Protein AF-K1RXX6-F1 (afdb_monomer_lite)

Radius of gyration: 18.85 Å; chains: 1; bounding box: 49×43×52 Å

pLDDT: mean 91.36, std 10.34, range [44.78, 98.44]

Sequence (207 aa):
NSRGRKPGEYPSAGPLAHLIDIWKCGAPSIDIFAPDIYDTGYKGWVEKYKRADNPFFTPEVKCDINSGVKAYYTFGETDAISFSPFALDEANYKVKNSLRRSYKVINQLSPILLQHQGKGKNWGLLFDQKDKERIIEDGDITMTCRHFFTLPWDPRATDGSKWPEGGGLIVKLAKNEYIIAGNGIVVVFQSKTEKAQAEEKKLGEDG

Foldseek 3Di:
DPPPDDQVVDVRPACDLVCVVVCCVVCVVDQARADAAADPPLVVRQVSRLDPSHQYEHQEYAQDLCLLQSVQQNLQARVHPDRHYPPLVVDDPNSVVSNVVSVVVCVVCVVVSVVCRPVPQKHKFKDFPVRFWDWDDDPQKIKIKGFLLCQQQDVSVPVVDGDHMWIHMWGDPDVVDIDIDIGRMDIDIDGPVCVVVDDPDPDYNVD

InterPro domains:
  IPR040719 Domain of unknown function DUF5597 [PF18120] (99-197)

Secondary structure (DSSP, 8-state):
--TTPPTTSS-TTSS-TTTHHHHHHH-TT------EE-SS-HHHHHHHH-BTTB--EEEEE--STTHHHHHHHHHHHH--SEEEETTTTTS-HHHHHHHHHHHHHHHHHHHHHHHHTTTT-EEEEEE-SS--EEEEEETTEEEEEEEGGGSTT-GGGTS------EEEEEEEEETTEEEEEEESEEEEEEEHHHHHH-------TT-

Organism: NCBI:txid408170

Structure (mmCIF, N/CA/C/O backbone):
data_AF-K1RXX6-F1
#
_entry.id   AF-K1RXX6-F1
#
loop_
_atom_site.group_PDB
_atom_site.id
_atom_site.type_symbol
_atom_site.label_atom_id
_atom_site.label_alt_id
_atom_site.label_comp_id
_atom_site.label_asym_id
_atom_site.label_entity_id
_atom_site.label_seq_id
_atom_site.pdbx_PDB_ins_code
_atom_site.Cartn_x
_atom_site.Cartn_y
_atom_site.Cartn_z
_atom_site.occupancy
_atom_site.B_iso_or_equiv
_atom_site.auth_seq_id
_atom_site.auth_comp_id
_atom_site.auth_asym_id
_atom_site.auth_atom_id
_atom_site.pdbx_PDB_model_num
ATOM 1 N N . ASN A 1 1 ? 3.215 6.511 -17.314 1.00 58.38 1 ASN A N 1
ATOM 2 C CA . ASN A 1 1 ? 4.531 6.575 -17.995 1.00 58.38 1 ASN A CA 1
ATOM 3 C C . ASN A 1 1 ? 5.429 7.542 -17.259 1.00 58.38 1 ASN A C 1
ATOM 5 O O . ASN A 1 1 ? 4.911 8.404 -16.556 1.00 58.38 1 ASN A O 1
ATOM 9 N N . SER A 1 2 ? 6.747 7.375 -17.353 1.00 56.78 2 SER A N 1
ATOM 10 C CA . SER A 1 2 ? 7.685 8.203 -16.597 1.00 56.78 2 SER A CA 1
ATOM 11 C C . SER A 1 2 ? 7.680 9.646 -17.120 1.00 56.78 2 SER A C 1
ATOM 13 O O . SER A 1 2 ? 8.260 9.932 -18.161 1.00 56.78 2 SER A O 1
ATOM 15 N N . ARG A 1 3 ? 7.013 10.545 -16.386 1.00 67.12 3 ARG A N 1
ATOM 16 C CA . ARG A 1 3 ? 7.248 12.003 -16.398 1.00 67.12 3 ARG A CA 1
ATOM 17 C C . ARG A 1 3 ? 7.221 12.681 -17.783 1.00 67.12 3 ARG A C 1
ATOM 19 O O . ARG A 1 3 ? 8.081 13.498 -18.076 1.00 67.12 3 ARG A O 1
ATOM 26 N N . GLY A 1 4 ? 6.256 12.338 -18.640 1.00 72.12 4 GLY A N 1
ATOM 27 C CA . GLY A 1 4 ? 6.093 12.989 -19.953 1.00 72.12 4 GLY A CA 1
ATOM 28 C C . GLY A 1 4 ? 7.152 12.626 -21.003 1.00 72.12 4 GLY A C 1
ATOM 29 O O . GLY A 1 4 ? 7.180 13.241 -22.064 1.00 72.12 4 GLY A O 1
ATOM 30 N N . ARG A 1 5 ? 7.997 11.625 -20.729 1.00 81.69 5 ARG A N 1
ATOM 31 C CA . ARG A 1 5 ? 9.003 11.122 -21.670 1.00 81.69 5 ARG A CA 1
ATOM 32 C C . ARG A 1 5 ? 8.382 10.304 -22.803 1.00 81.69 5 ARG A C 1
ATOM 34 O O . ARG A 1 5 ? 7.421 9.556 -22.587 1.00 81.69 5 ARG A O 1
ATOM 41 N N . LYS A 1 6 ? 8.967 10.401 -23.996 1.00 85.25 6 LYS A N 1
ATOM 42 C CA . LYS A 1 6 ? 8.628 9.593 -25.174 1.00 85.25 6 LYS A CA 1
ATOM 43 C C . LYS A 1 6 ? 9.241 8.188 -25.070 1.00 85.25 6 LYS A C 1
ATOM 45 O O . LYS A 1 6 ? 10.270 8.016 -24.413 1.00 85.25 6 LYS A O 1
ATOM 50 N N . PRO A 1 7 ? 8.631 7.163 -25.697 1.00 82.56 7 PRO A N 1
ATOM 51 C CA . PRO A 1 7 ? 9.280 5.863 -25.860 1.00 82.56 7 PRO A CA 1
ATOM 52 C C . PRO A 1 7 ? 10.699 6.018 -26.436 1.00 82.56 7 PRO A C 1
ATOM 54 O O . PRO A 1 7 ? 10.900 6.820 -27.344 1.00 82.56 7 PRO A O 1
ATOM 57 N N . GLY A 1 8 ? 11.676 5.296 -25.880 1.00 83.12 8 GLY A N 1
ATOM 58 C CA . GLY A 1 8 ? 13.106 5.437 -26.187 1.00 83.12 8 GLY A CA 1
ATOM 59 C C . GLY A 1 8 ? 13.892 6.345 -25.230 1.00 83.12 8 GLY A C 1
ATOM 60 O O . GLY A 1 8 ? 15.095 6.167 -25.084 1.00 83.12 8 GLY A O 1
ATOM 61 N N . GLU A 1 9 ? 13.236 7.256 -24.502 1.00 85.50 9 GLU A N 1
ATOM 62 C CA . GLU A 1 9 ? 13.883 8.094 -23.468 1.00 85.50 9 GLU A CA 1
ATOM 63 C C . GLU A 1 9 ? 13.889 7.431 -22.078 1.00 85.50 9 GLU A C 1
ATOM 65 O O . GLU A 1 9 ? 14.384 7.981 -21.092 1.00 85.50 9 GLU A O 1
ATOM 70 N N . TYR A 1 10 ? 13.275 6.258 -21.983 1.00 81.31 10 TYR A N 1
ATOM 71 C CA . TYR A 1 10 ? 13.219 5.364 -20.835 1.00 81.31 10 TYR A CA 1
ATOM 72 C C . TYR A 1 10 ? 13.166 3.924 -21.364 1.00 81.31 10 TYR A C 1
ATOM 74 O O . TYR A 1 10 ? 12.941 3.755 -22.565 1.00 81.31 10 TYR A O 1
ATOM 82 N N . PRO A 1 11 ? 13.337 2.890 -20.516 1.00 81.25 11 PRO A N 1
ATOM 83 C CA . PRO A 1 11 ? 13.172 1.495 -20.927 1.00 81.25 11 PRO A CA 1
ATOM 84 C C . PRO A 1 11 ? 11.731 1.236 -21.398 1.00 81.25 11 PRO A C 1
ATOM 86 O O . PRO A 1 11 ? 10.857 0.846 -20.629 1.00 81.25 11 PRO A O 1
ATOM 89 N N . SER A 1 12 ? 11.444 1.545 -22.661 1.00 84.88 12 SER A N 1
ATOM 90 C CA . SER A 1 12 ? 10.078 1.788 -23.132 1.00 84.88 12 SER A CA 1
ATOM 91 C C . SER A 1 12 ? 9.337 0.540 -23.583 1.00 84.88 12 SER A C 1
ATOM 93 O O . SER A 1 12 ? 8.161 0.637 -23.904 1.00 84.88 12 SER A O 1
ATOM 95 N N . ALA A 1 13 ? 10.016 -0.605 -23.629 1.00 90.19 13 ALA A N 1
ATOM 96 C CA . ALA A 1 13 ? 9.453 -1.873 -24.086 1.00 90.19 13 ALA A CA 1
ATOM 97 C C . ALA A 1 13 ? 9.233 -2.888 -22.956 1.00 90.19 13 ALA A C 1
ATOM 99 O O . ALA A 1 13 ? 8.637 -3.927 -23.205 1.00 90.19 13 ALA A O 1
ATOM 100 N N . GLY A 1 14 ? 9.701 -2.609 -21.733 1.00 91.81 14 GLY A N 1
ATOM 101 C CA . GLY A 1 14 ? 9.494 -3.501 -20.590 1.00 91.81 14 GLY A CA 1
ATOM 102 C C . GLY A 1 14 ? 8.011 -3.663 -20.227 1.00 91.81 14 GLY A C 1
ATOM 103 O O . GLY A 1 14 ? 7.149 -3.035 -20.854 1.00 91.81 14 GLY A O 1
ATOM 104 N N . PRO A 1 15 ? 7.693 -4.463 -19.196 1.00 92.94 15 PRO A N 1
ATOM 105 C CA . PRO A 1 15 ? 6.324 -4.715 -18.747 1.00 92.94 15 PRO A CA 1
ATOM 106 C C . PRO A 1 15 ? 5.745 -3.530 -17.971 1.00 92.94 15 PRO A C 1
ATOM 108 O O . PRO A 1 15 ? 5.315 -3.626 -16.828 1.00 92.94 15 PRO A O 1
ATOM 111 N N . LEU A 1 16 ? 5.765 -2.367 -18.607 1.00 93.31 16 LEU A N 1
ATOM 112 C CA . LEU A 1 16 ? 5.247 -1.122 -18.085 1.00 93.31 16 LEU A CA 1
ATOM 113 C C . LEU A 1 16 ? 3.739 -1.246 -17.888 1.00 93.31 16 LEU A C 1
ATOM 115 O O . LEU A 1 16 ? 3.060 -1.863 -18.701 1.00 93.31 16 LEU A O 1
ATOM 119 N N . ALA A 1 17 ? 3.198 -0.549 -16.888 1.00 92.31 17 ALA A N 1
ATOM 120 C CA . ALA A 1 17 ? 1.766 -0.554 -16.570 1.00 92.31 17 ALA A CA 1
ATOM 121 C C . ALA A 1 17 ? 0.815 -0.442 -17.784 1.00 92.31 17 ALA A C 1
ATOM 123 O O . ALA A 1 17 ? -0.221 -1.089 -17.812 1.00 92.31 17 ALA A O 1
ATOM 124 N N . HIS A 1 18 ? 1.160 0.370 -18.789 1.00 91.75 18 HIS A N 1
ATOM 125 C CA . HIS A 1 18 ? 0.332 0.580 -19.987 1.00 91.75 18 HIS A CA 1
ATOM 126 C C . HIS A 1 18 ? 0.591 -0.420 -21.129 1.00 91.75 18 HIS A C 1
ATOM 128 O O . HIS A 1 18 ? -0.102 -0.376 -22.138 1.00 91.75 18 HIS A O 1
ATOM 134 N N . LEU A 1 19 ? 1.603 -1.280 -20.998 1.00 95.12 19 LEU A N 1
ATOM 135 C CA . LEU A 1 19 ? 1.966 -2.329 -21.956 1.00 95.12 19 LEU A CA 1
ATOM 136 C C . LEU A 1 19 ? 1.743 -3.736 -21.385 1.00 95.12 19 LEU A C 1
ATOM 138 O O . LEU A 1 19 ? 2.049 -4.718 -22.056 1.00 95.12 19 LEU A O 1
ATOM 142 N N . ILE A 1 20 ? 1.233 -3.854 -20.155 1.00 95.50 20 ILE A N 1
ATOM 143 C CA . ILE A 1 20 ? 1.102 -5.142 -19.466 1.00 95.50 20 ILE A CA 1
ATOM 144 C C . ILE A 1 20 ? 0.206 -6.123 -20.233 1.00 95.50 20 ILE A C 1
ATOM 146 O O . ILE A 1 20 ? 0.524 -7.306 -20.287 1.00 95.50 20 ILE A O 1
ATOM 150 N N . ASP A 1 21 ? -0.839 -5.637 -20.910 1.00 96.00 21 ASP A N 1
ATOM 151 C CA . ASP A 1 21 ? -1.732 -6.478 -21.720 1.00 96.00 21 ASP A CA 1
ATOM 152 C C . ASP A 1 21 ? -1.008 -7.072 -22.943 1.00 96.00 21 ASP A C 1
ATOM 154 O O . ASP A 1 21 ? -1.206 -8.237 -23.287 1.00 96.00 21 ASP A O 1
ATOM 158 N N . ILE A 1 22 ? -0.101 -6.304 -23.563 1.00 96.81 22 ILE A N 1
ATOM 159 C CA . ILE A 1 22 ? 0.742 -6.786 -24.669 1.00 96.81 22 ILE A CA 1
ATOM 160 C C . ILE A 1 22 ? 1.677 -7.883 -24.161 1.00 96.81 22 ILE A C 1
ATOM 162 O O . ILE A 1 22 ? 1.817 -8.923 -24.799 1.00 96.81 22 ILE A O 1
ATOM 166 N N . TRP A 1 23 ? 2.286 -7.673 -22.994 1.00 97.62 23 TRP A N 1
ATOM 167 C CA . TRP A 1 23 ? 3.189 -8.641 -22.378 1.00 97.62 23 TRP A CA 1
ATOM 168 C C . TRP A 1 23 ? 2.483 -9.926 -21.943 1.00 97.62 23 TRP A C 1
ATOM 170 O O . TRP A 1 23 ? 2.998 -11.008 -22.207 1.00 97.62 23 TRP A O 1
ATOM 180 N N . LYS A 1 24 ? 1.286 -9.835 -21.355 1.00 96.38 24 LYS A N 1
ATOM 181 C CA . LYS A 1 24 ? 0.463 -11.007 -21.017 1.00 96.38 24 LYS A CA 1
ATOM 182 C C . LYS A 1 24 ? 0.106 -11.827 -22.261 1.00 96.38 24 LYS A C 1
ATOM 184 O O . LYS A 1 24 ? 0.138 -13.051 -22.205 1.00 96.38 24 LYS A O 1
ATOM 189 N N . CYS A 1 25 ? -0.183 -11.166 -23.384 1.00 97.44 25 CYS A N 1
ATOM 190 C CA . CYS A 1 25 ? -0.454 -11.832 -24.661 1.00 97.44 25 CYS A CA 1
ATOM 191 C C . CYS A 1 25 ? 0.810 -12.463 -25.276 1.00 97.44 25 CYS A C 1
ATOM 193 O O . CYS A 1 25 ? 0.784 -13.608 -25.720 1.00 97.44 25 CYS A O 1
ATOM 195 N N . GLY A 1 26 ? 1.925 -11.727 -25.291 1.00 97.81 26 GLY A N 1
ATOM 196 C CA . GLY A 1 26 ? 3.170 -12.147 -25.940 1.00 97.81 26 GLY A CA 1
ATOM 197 C C . GLY A 1 26 ? 4.030 -13.119 -25.128 1.00 97.81 26 GLY A C 1
ATOM 198 O O . GLY A 1 26 ? 4.876 -13.799 -25.703 1.00 97.81 26 GLY A O 1
ATOM 199 N N . ALA A 1 27 ? 3.828 -13.199 -23.811 1.00 97.44 27 ALA A N 1
ATOM 200 C CA . ALA A 1 27 ? 4.600 -14.047 -22.906 1.00 97.44 27 ALA A CA 1
ATOM 201 C C . ALA A 1 27 ? 3.691 -14.794 -21.906 1.00 97.44 27 ALA A C 1
ATOM 203 O O . ALA A 1 27 ? 3.793 -14.578 -20.697 1.00 97.44 27 ALA A O 1
ATOM 204 N N . PRO A 1 28 ? 2.816 -15.706 -22.379 1.00 96.38 28 PRO A N 1
ATOM 205 C CA . PRO A 1 28 ? 1.854 -16.412 -21.526 1.00 96.38 28 PRO A CA 1
ATOM 206 C C . PRO A 1 28 ? 2.505 -17.366 -20.513 1.00 96.38 28 PRO A C 1
ATOM 208 O O . PRO A 1 28 ? 1.850 -17.796 -19.572 1.00 96.38 28 PRO A O 1
ATOM 211 N N . SER A 1 29 ? 3.786 -17.703 -20.692 1.00 98.19 29 SER A N 1
ATOM 212 C CA . SER A 1 29 ? 4.565 -18.510 -19.748 1.00 98.19 29 SER A CA 1
ATOM 213 C C . SER A 1 29 ? 5.172 -17.701 -18.595 1.00 98.19 29 SER A C 1
ATOM 215 O O . SER A 1 29 ? 5.878 -18.279 -17.775 1.00 98.19 29 SER A O 1
ATOM 217 N N . ILE A 1 30 ? 4.977 -16.376 -18.552 1.00 97.50 30 ILE A N 1
ATOM 218 C CA . ILE A 1 30 ? 5.420 -15.518 -17.446 1.00 97.50 30 ILE A CA 1
ATOM 219 C C . ILE A 1 30 ? 4.243 -15.282 -16.498 1.00 97.50 30 ILE A C 1
ATOM 221 O O . ILE A 1 30 ? 3.251 -14.643 -16.856 1.00 97.50 30 ILE A O 1
ATOM 225 N N . ASP A 1 31 ? 4.383 -15.743 -15.257 1.00 95.75 31 ASP A N 1
ATOM 226 C CA . ASP A 1 31 ? 3.321 -15.652 -14.252 1.00 95.75 31 ASP A CA 1
ATOM 227 C C . ASP A 1 31 ? 3.073 -14.210 -13.777 1.00 95.75 31 ASP A C 1
ATOM 229 O O . ASP A 1 31 ? 1.930 -13.765 -13.625 1.00 95.75 31 ASP A O 1
ATOM 233 N N . ILE A 1 32 ? 4.156 -13.461 -13.548 1.00 96.69 32 ILE A N 1
ATOM 234 C CA . ILE A 1 32 ? 4.129 -12.177 -12.846 1.00 96.69 32 ILE A CA 1
ATOM 235 C C . ILE A 1 32 ? 4.903 -11.119 -13.629 1.00 96.69 32 ILE A C 1
ATOM 237 O O . ILE A 1 32 ? 6.080 -11.280 -13.944 1.00 96.69 32 ILE A O 1
ATOM 241 N N . PHE A 1 33 ? 4.248 -9.984 -13.852 1.00 96.75 33 PHE A N 1
ATOM 242 C CA . PHE A 1 33 ? 4.847 -8.771 -14.395 1.00 96.75 33 PHE A CA 1
ATOM 243 C C . PHE A 1 33 ? 4.924 -7.727 -13.288 1.00 96.75 33 PHE A C 1
ATOM 245 O O . PHE A 1 33 ? 3.900 -7.225 -12.817 1.00 96.75 33 PHE A O 1
ATOM 252 N N . ALA A 1 34 ? 6.141 -7.453 -12.834 1.00 96.19 34 ALA A N 1
ATOM 253 C CA . ALA A 1 34 ? 6.381 -6.767 -11.578 1.00 96.19 34 ALA A CA 1
ATOM 254 C C . ALA A 1 34 ? 6.982 -5.366 -11.767 1.00 96.19 34 ALA A C 1
ATOM 256 O O . ALA A 1 34 ? 7.833 -5.189 -12.641 1.00 96.19 34 ALA A O 1
ATOM 257 N N . PRO A 1 35 ? 6.581 -4.374 -10.951 1.00 95.75 35 PRO A N 1
ATOM 258 C CA . PRO A 1 35 ? 7.193 -3.059 -10.967 1.00 95.75 35 PRO A CA 1
ATOM 259 C C . PRO A 1 35 ? 8.395 -2.937 -10.030 1.00 95.75 35 PRO A C 1
ATOM 261 O O . PRO A 1 35 ? 8.322 -3.307 -8.853 1.00 95.75 35 PRO A O 1
ATOM 264 N N . ASP A 1 36 ? 9.407 -2.232 -10.526 1.00 96.81 36 ASP A N 1
ATOM 265 C CA . ASP A 1 36 ? 10.410 -1.557 -9.706 1.00 96.81 36 ASP A CA 1
ATOM 266 C C . ASP A 1 36 ? 9.897 -0.154 -9.353 1.00 96.81 36 ASP A C 1
ATOM 268 O O . ASP A 1 36 ? 9.694 0.696 -10.230 1.00 96.81 36 ASP A O 1
ATOM 272 N N . ILE A 1 37 ? 9.632 0.109 -8.071 1.00 96.62 37 ILE A N 1
ATOM 273 C CA . ILE A 1 37 ? 8.952 1.334 -7.628 1.00 96.62 37 ILE A CA 1
ATOM 274 C C . ILE A 1 37 ? 9.931 2.279 -6.923 1.00 96.62 37 ILE A C 1
ATOM 276 O O . ILE A 1 37 ? 10.133 2.228 -5.707 1.00 96.62 37 ILE A O 1
ATOM 280 N N . TYR A 1 38 ? 10.486 3.213 -7.697 1.00 94.50 38 TYR A N 1
ATOM 281 C CA . TYR A 1 38 ? 11.380 4.273 -7.203 1.00 94.50 38 TYR A CA 1
ATOM 282 C C . TYR A 1 38 ? 10.774 5.680 -7.237 1.00 94.50 38 TYR A C 1
ATOM 284 O O . TYR A 1 38 ? 11.247 6.588 -6.544 1.00 94.50 38 TYR A O 1
ATOM 292 N N . ASP A 1 39 ? 9.745 5.869 -8.060 1.00 89.50 39 ASP A N 1
ATOM 293 C CA . ASP A 1 39 ? 9.065 7.146 -8.247 1.00 89.50 39 ASP A CA 1
ATOM 294 C C . ASP A 1 39 ? 8.150 7.493 -7.057 1.00 89.50 39 ASP A C 1
ATOM 296 O O . ASP A 1 39 ? 7.722 6.638 -6.280 1.00 89.50 39 ASP A O 1
ATOM 300 N N . THR A 1 40 ? 7.823 8.781 -6.922 1.00 89.12 40 THR A N 1
ATOM 301 C CA . THR A 1 40 ? 6.796 9.243 -5.978 1.00 89.12 40 THR A CA 1
ATOM 302 C C . THR A 1 40 ? 5.403 8.758 -6.395 1.00 89.12 40 THR A C 1
ATOM 304 O O . THR A 1 40 ? 5.189 8.324 -7.529 1.00 89.12 40 THR A O 1
ATOM 307 N N . GLY A 1 41 ? 4.432 8.839 -5.478 1.00 91.81 41 GLY A N 1
ATOM 308 C CA . GLY A 1 41 ? 3.078 8.339 -5.731 1.00 91.81 41 GLY A CA 1
ATOM 309 C C . GLY A 1 41 ? 3.002 6.815 -5.661 1.00 91.81 41 GLY A C 1
ATOM 310 O O . GLY A 1 41 ? 2.413 6.187 -6.536 1.00 91.81 41 GLY A O 1
ATOM 311 N N . TYR A 1 42 ? 3.608 6.230 -4.620 1.00 95.88 42 TYR A N 1
ATOM 312 C CA . TYR A 1 42 ? 3.727 4.782 -4.420 1.00 95.88 42 TYR A CA 1
ATOM 313 C C . TYR A 1 42 ? 2.397 4.041 -4.636 1.00 95.88 42 TYR A C 1
ATOM 315 O O . TYR A 1 42 ? 2.342 3.125 -5.452 1.00 95.88 42 TYR A O 1
ATOM 323 N N . LYS A 1 43 ? 1.304 4.502 -4.005 1.00 96.31 43 LYS A N 1
ATOM 324 C CA . LYS A 1 43 ? -0.039 3.904 -4.151 1.00 96.31 43 LYS A CA 1
ATOM 325 C C . LYS A 1 43 ? -0.498 3.812 -5.608 1.00 96.31 43 LYS A C 1
ATOM 327 O O . LYS A 1 43 ? -0.972 2.770 -6.036 1.00 96.31 43 LYS A O 1
ATOM 332 N N . GLY A 1 44 ? -0.278 4.869 -6.390 1.00 95.69 44 GLY A N 1
ATOM 333 C CA . GLY A 1 44 ? -0.664 4.898 -7.801 1.00 95.69 44 GLY A CA 1
ATOM 334 C C . GLY A 1 44 ? 0.184 3.987 -8.694 1.00 95.69 44 GLY A C 1
ATOM 335 O O . GLY A 1 44 ? -0.240 3.645 -9.796 1.00 95.69 44 GLY A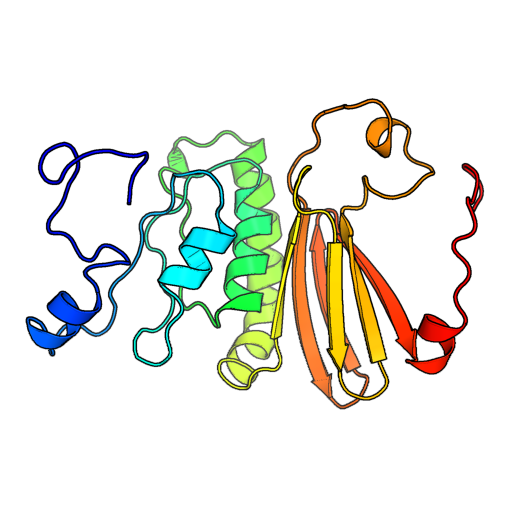 O 1
ATOM 336 N N . TRP A 1 45 ? 1.386 3.594 -8.263 1.00 96.19 45 TRP A N 1
ATOM 337 C CA . TRP A 1 45 ? 2.144 2.529 -8.925 1.00 96.19 45 TRP A CA 1
ATOM 338 C C . TRP A 1 45 ? 1.644 1.155 -8.507 1.00 96.19 45 TRP A C 1
ATOM 340 O O . TRP A 1 45 ? 1.426 0.316 -9.372 1.00 96.19 45 TRP A O 1
ATOM 350 N N . VAL A 1 46 ? 1.399 0.949 -7.214 1.00 97.19 46 VAL A N 1
ATOM 351 C CA . VAL A 1 46 ? 0.834 -0.296 -6.686 1.00 97.19 46 VAL A CA 1
ATOM 352 C C . VAL A 1 46 ? -0.488 -0.641 -7.384 1.00 97.19 46 VAL A C 1
ATOM 354 O O . VAL A 1 46 ? -0.629 -1.735 -7.926 1.00 97.19 46 VAL A O 1
ATOM 357 N N . GLU A 1 47 ? -1.410 0.319 -7.473 1.00 95.88 47 GLU A N 1
ATOM 358 C CA . GLU A 1 47 ? -2.719 0.171 -8.123 1.00 95.88 47 GLU A CA 1
ATOM 359 C C . GLU A 1 47 ? -2.616 -0.278 -9.588 1.00 95.88 47 GLU A C 1
ATOM 361 O O . GLU A 1 47 ? -3.355 -1.152 -10.027 1.00 95.88 47 GLU A O 1
ATOM 366 N N . LYS A 1 48 ? -1.656 0.257 -10.348 1.00 95.81 48 LYS A N 1
ATOM 367 C CA . LYS A 1 48 ? -1.488 -0.081 -11.772 1.00 95.81 48 LYS A CA 1
ATOM 368 C C . LYS A 1 48 ? -1.058 -1.526 -12.020 1.00 95.81 48 LYS A C 1
ATOM 370 O O . LYS A 1 48 ? -1.313 -2.046 -13.104 1.00 95.81 48 LYS A O 1
ATOM 375 N N . TYR A 1 49 ? -0.366 -2.143 -11.064 1.00 96.19 49 TYR A N 1
ATOM 376 C CA . TYR A 1 49 ? 0.162 -3.504 -11.200 1.00 96.19 49 TYR A CA 1
ATOM 377 C C . TYR A 1 49 ? -0.631 -4.536 -10.391 1.00 96.19 49 TYR A C 1
ATOM 379 O O . TYR A 1 49 ? -0.545 -5.728 -10.695 1.00 96.19 49 TYR A O 1
ATOM 387 N N . LYS A 1 50 ? -1.428 -4.111 -9.400 1.00 94.12 50 LYS A N 1
ATOM 388 C CA . LYS A 1 50 ? -2.390 -4.977 -8.711 1.00 94.12 50 LYS A CA 1
ATOM 389 C C . LYS A 1 50 ? -3.579 -5.220 -9.636 1.00 94.12 50 LYS A C 1
ATOM 391 O O . LYS A 1 50 ? -4.509 -4.424 -9.703 1.00 94.12 50 LYS A O 1
ATOM 396 N N . ARG A 1 51 ? -3.550 -6.348 -10.342 1.00 94.31 51 ARG A N 1
ATOM 397 C CA . ARG A 1 51 ? -4.606 -6.753 -11.274 1.00 94.31 51 ARG A CA 1
ATOM 398 C C . ARG A 1 51 ? -5.150 -8.128 -10.912 1.00 94.31 51 ARG A C 1
ATOM 400 O O . ARG A 1 51 ? -4.500 -8.898 -10.211 1.00 94.31 51 ARG A O 1
ATOM 407 N N . ALA A 1 52 ? -6.345 -8.445 -11.403 1.00 93.00 52 ALA A N 1
ATOM 408 C CA . ALA A 1 52 ? -6.942 -9.766 -11.207 1.00 93.00 52 ALA A CA 1
ATOM 409 C C . ALA A 1 52 ? -6.157 -10.881 -11.930 1.00 93.00 52 ALA A C 1
ATOM 411 O O . ALA A 1 52 ? -6.109 -12.008 -11.451 1.00 93.00 52 ALA A O 1
ATOM 412 N N . ASP A 1 53 ? -5.511 -10.554 -13.052 1.00 94.94 53 ASP A N 1
ATOM 413 C CA . ASP A 1 53 ? -4.717 -11.453 -13.900 1.00 94.94 53 ASP A CA 1
ATOM 414 C C . ASP A 1 53 ? -3.201 -11.389 -13.620 1.00 94.94 53 ASP A C 1
ATOM 416 O O . ASP A 1 53 ? -2.400 -11.993 -14.338 1.00 94.94 53 ASP A O 1
ATOM 420 N N . ASN A 1 54 ? -2.781 -10.634 -12.599 1.00 95.94 54 ASN A N 1
ATOM 421 C CA . ASN A 1 54 ? -1.378 -10.433 -12.255 1.00 95.94 54 ASN A CA 1
ATOM 422 C C . ASN A 1 54 ? -1.213 -10.286 -10.733 1.00 95.94 54 ASN A C 1
ATOM 424 O O . ASN A 1 54 ? -1.524 -9.219 -10.190 1.00 95.94 54 ASN A O 1
ATOM 428 N N . PRO A 1 55 ? -0.722 -11.326 -10.031 1.00 94.50 55 PRO A N 1
ATOM 429 C CA . PRO A 1 55 ? -0.398 -11.224 -8.613 1.00 94.50 55 PRO A CA 1
ATOM 430 C C . PRO A 1 55 ? 0.536 -10.043 -8.341 1.00 94.50 55 PRO A C 1
ATOM 432 O O . PRO A 1 55 ? 1.458 -9.780 -9.114 1.00 94.50 55 PRO A O 1
ATOM 435 N N . PHE A 1 56 ? 0.313 -9.328 -7.236 1.00 96.38 56 PHE A N 1
ATOM 436 C CA . PHE A 1 56 ? 1.169 -8.196 -6.904 1.00 96.38 56 PHE A CA 1
ATOM 437 C C . PHE A 1 56 ? 2.479 -8.672 -6.268 1.00 96.38 56 PHE A C 1
ATOM 439 O O . PHE A 1 56 ? 2.500 -9.334 -5.226 1.00 96.38 56 PHE A O 1
ATOM 446 N N . PHE A 1 57 ? 3.581 -8.291 -6.897 1.00 96.44 57 PHE A N 1
ATOM 447 C CA . PHE A 1 57 ? 4.942 -8.573 -6.469 1.00 96.44 57 PHE A CA 1
ATOM 448 C C . PHE A 1 57 ? 5.804 -7.386 -6.882 1.00 96.44 57 PHE A C 1
ATOM 450 O O . PHE A 1 57 ? 5.713 -6.955 -8.026 1.00 96.44 57 PHE A O 1
ATOM 457 N N . THR A 1 58 ? 6.632 -6.862 -5.981 1.00 96.75 58 THR A N 1
ATOM 458 C CA . THR A 1 58 ? 7.589 -5.792 -6.299 1.00 96.75 58 THR A CA 1
ATOM 459 C C . THR A 1 58 ? 9.002 -6.239 -5.889 1.00 96.75 58 THR A C 1
ATOM 461 O O . THR A 1 58 ? 9.263 -6.400 -4.691 1.00 96.75 58 THR A O 1
ATOM 464 N N . PRO A 1 59 ? 9.893 -6.541 -6.857 1.00 96.50 59 PRO A N 1
ATOM 465 C CA . PRO A 1 59 ? 11.255 -6.997 -6.575 1.00 96.50 59 PRO A CA 1
ATOM 466 C C . PRO A 1 59 ? 12.144 -5.861 -6.082 1.00 96.50 59 PRO A C 1
ATOM 468 O O . PRO A 1 59 ? 13.097 -6.117 -5.346 1.00 96.50 59 PRO A O 1
ATOM 471 N N . GLU A 1 60 ? 11.806 -4.622 -6.437 1.00 97.75 60 GLU A N 1
ATOM 472 C CA . GLU A 1 60 ? 12.528 -3.442 -6.001 1.00 97.75 60 GLU A CA 1
ATOM 473 C C . GLU A 1 60 ? 11.578 -2.311 -5.617 1.00 97.75 60 GLU A C 1
ATOM 475 O O . GLU A 1 60 ? 10.693 -1.892 -6.363 1.00 97.75 60 GLU A O 1
ATOM 480 N N . VAL A 1 61 ? 11.817 -1.756 -4.438 1.00 97.94 61 VAL A N 1
ATOM 481 C CA . VAL A 1 61 ? 11.251 -0.491 -3.986 1.00 97.94 61 VAL A CA 1
ATOM 482 C C . VAL A 1 61 ? 12.399 0.372 -3.492 1.00 97.94 61 VAL A C 1
ATOM 484 O O . VAL A 1 61 ? 13.345 -0.126 -2.879 1.00 97.94 61 VAL A O 1
ATOM 487 N N . LYS A 1 62 ? 12.314 1.687 -3.705 1.00 97.38 62 LYS A N 1
ATOM 488 C CA . LYS A 1 62 ? 13.261 2.629 -3.099 1.00 97.38 62 LYS A CA 1
ATOM 489 C C . LYS A 1 62 ? 13.378 2.387 -1.589 1.00 97.38 62 LYS A C 1
ATOM 491 O O . LYS A 1 62 ? 12.398 2.548 -0.862 1.00 97.38 62 LYS A O 1
ATOM 496 N N . CYS A 1 63 ? 14.590 2.084 -1.128 1.00 97.69 63 CYS A N 1
ATOM 497 C CA . CYS A 1 63 ? 14.890 1.954 0.292 1.00 97.69 63 CYS A CA 1
ATOM 498 C C . CYS A 1 63 ? 15.053 3.335 0.938 1.00 97.69 63 CYS A C 1
ATOM 500 O O . CYS A 1 63 ? 15.911 4.139 0.573 1.00 97.69 63 CYS A O 1
ATOM 502 N N . ASP A 1 64 ? 14.182 3.627 1.895 1.00 96.00 64 ASP A N 1
ATOM 503 C CA . ASP A 1 64 ? 14.139 4.871 2.648 1.00 96.00 64 ASP A CA 1
ATOM 504 C C . ASP A 1 64 ? 13.498 4.660 4.027 1.00 96.00 64 ASP A C 1
ATOM 506 O O . ASP A 1 64 ? 13.057 3.568 4.392 1.00 96.00 64 ASP A O 1
ATOM 510 N N . ILE A 1 65 ? 13.444 5.724 4.829 1.00 95.50 65 ILE A N 1
ATOM 511 C CA . ILE A 1 65 ? 12.899 5.660 6.191 1.00 95.50 65 ILE A CA 1
ATOM 512 C C . ILE A 1 65 ? 11.422 5.217 6.234 1.00 95.50 65 ILE A C 1
ATOM 514 O O . ILE A 1 65 ? 10.990 4.653 7.243 1.00 95.50 65 ILE A O 1
ATOM 518 N N . ASN A 1 66 ? 10.689 5.399 5.129 1.00 95.88 66 ASN A N 1
ATOM 519 C CA . ASN A 1 66 ? 9.271 5.074 4.977 1.00 95.88 66 ASN A CA 1
ATOM 520 C C . ASN A 1 66 ? 9.042 3.654 4.428 1.00 95.88 66 ASN A C 1
ATOM 522 O O . ASN A 1 66 ? 7.903 3.205 4.319 1.00 95.88 66 ASN A O 1
ATOM 526 N N . SER A 1 67 ? 10.094 2.901 4.096 1.00 97.25 67 SER A N 1
ATOM 527 C CA . SER A 1 67 ? 9.942 1.574 3.482 1.00 97.25 67 SER A CA 1
ATOM 528 C C . SER A 1 67 ? 9.156 0.595 4.363 1.00 97.25 67 SER A C 1
ATOM 530 O O . SER A 1 67 ? 8.387 -0.207 3.850 1.00 97.25 67 SER A O 1
ATOM 532 N N . GLY A 1 68 ? 9.266 0.704 5.691 1.00 97.62 68 GLY A N 1
ATOM 533 C CA . GLY A 1 68 ? 8.473 -0.110 6.617 1.00 97.62 68 GLY A CA 1
ATOM 534 C C . GLY A 1 68 ? 6.962 0.140 6.527 1.00 97.62 68 GLY A C 1
ATOM 535 O O . GLY A 1 68 ? 6.186 -0.812 6.496 1.00 97.62 68 GLY A O 1
ATOM 536 N N . VAL A 1 69 ? 6.535 1.406 6.428 1.00 97.81 69 VAL A N 1
ATOM 537 C CA . VAL A 1 69 ? 5.106 1.749 6.302 1.00 97.81 69 VAL A CA 1
ATOM 538 C C . VAL A 1 69 ? 4.549 1.418 4.919 1.00 97.81 69 VAL A C 1
ATOM 540 O O . VAL A 1 69 ? 3.420 0.942 4.813 1.00 97.81 69 VAL A O 1
ATOM 543 N N . LYS A 1 70 ? 5.372 1.551 3.870 1.00 98.19 70 LYS A N 1
ATOM 544 C CA . LYS A 1 70 ? 5.043 1.080 2.517 1.00 98.19 70 LYS A CA 1
ATOM 545 C C . LYS A 1 70 ? 4.877 -0.442 2.472 1.00 98.19 70 LYS A C 1
ATOM 547 O O . LYS A 1 70 ? 3.971 -0.918 1.792 1.00 98.19 70 LYS A O 1
ATOM 552 N N . ALA A 1 71 ? 5.679 -1.199 3.227 1.00 98.25 71 ALA A N 1
ATOM 553 C CA . ALA A 1 71 ? 5.526 -2.650 3.335 1.00 98.25 71 ALA A CA 1
ATOM 554 C C . ALA A 1 71 ? 4.160 -3.028 3.926 1.00 98.25 71 ALA A C 1
ATOM 556 O O . ALA A 1 71 ? 3.455 -3.847 3.340 1.00 98.25 71 ALA A O 1
ATOM 557 N N . TYR A 1 72 ? 3.746 -2.393 5.031 1.00 98.19 72 TYR A N 1
ATOM 558 C CA . TYR A 1 72 ? 2.422 -2.647 5.611 1.00 98.19 72 TYR A CA 1
ATOM 559 C C . TYR A 1 72 ? 1.296 -2.383 4.611 1.00 98.19 72 TYR A C 1
ATOM 561 O O . TYR A 1 72 ? 0.453 -3.254 4.406 1.00 98.19 72 TYR A O 1
ATOM 569 N N . TYR A 1 73 ? 1.314 -1.220 3.953 1.00 98.25 73 TYR A N 1
ATOM 570 C CA . TYR A 1 73 ? 0.331 -0.885 2.924 1.00 98.25 73 TYR A CA 1
ATOM 571 C C . TYR A 1 73 ? 0.294 -1.927 1.807 1.00 98.25 73 TYR A C 1
ATOM 573 O O . TYR A 1 73 ? -0.777 -2.373 1.417 1.00 98.25 73 TYR A O 1
ATOM 581 N N . THR A 1 74 ? 1.461 -2.351 1.327 1.00 97.88 74 THR A N 1
ATOM 582 C CA . THR A 1 74 ? 1.580 -3.295 0.211 1.00 97.88 74 THR A CA 1
ATOM 583 C C . THR A 1 74 ? 0.949 -4.641 0.546 1.00 97.88 74 THR A C 1
ATOM 585 O O . THR A 1 74 ? 0.087 -5.115 -0.195 1.00 97.88 74 THR A O 1
ATOM 588 N N . PHE A 1 75 ? 1.308 -5.230 1.691 1.00 96.94 75 PHE A N 1
ATOM 589 C CA . PHE A 1 75 ? 0.719 -6.496 2.134 1.00 96.94 75 PHE A CA 1
ATOM 590 C C . PHE A 1 75 ? -0.771 -6.362 2.470 1.00 96.94 75 PHE A C 1
ATOM 592 O O . PHE A 1 75 ? -1.541 -7.268 2.161 1.00 96.94 75 PHE A O 1
ATOM 599 N N . GLY A 1 76 ? -1.185 -5.236 3.059 1.00 96.00 76 GLY A N 1
ATOM 600 C CA . GLY A 1 76 ? -2.577 -4.987 3.430 1.00 96.00 76 GLY A CA 1
ATOM 601 C C . GLY A 1 76 ? -3.507 -4.724 2.245 1.00 96.00 76 GLY A C 1
ATOM 602 O O . GLY A 1 76 ? -4.650 -5.158 2.276 1.00 96.00 76 GLY A O 1
ATOM 603 N N . GLU A 1 77 ? -3.041 -4.027 1.207 1.00 96.38 77 GLU A N 1
ATOM 604 C CA . GLU A 1 77 ? -3.895 -3.572 0.099 1.00 96.38 77 GLU A CA 1
ATOM 605 C C . GLU A 1 77 ? -3.951 -4.556 -1.067 1.00 96.38 77 GLU A C 1
ATOM 607 O O . GLU A 1 77 ? -4.937 -4.605 -1.798 1.00 96.38 77 GLU A O 1
ATOM 612 N N . THR A 1 78 ? -2.874 -5.310 -1.292 1.00 95.50 78 THR A N 1
ATOM 613 C CA . THR A 1 78 ? -2.697 -6.008 -2.573 1.00 95.50 78 THR A CA 1
ATOM 614 C C . THR A 1 78 ? -2.573 -7.510 -2.477 1.00 95.50 78 THR A C 1
ATOM 616 O O . THR A 1 78 ? -2.385 -8.144 -3.517 1.00 95.50 78 THR A O 1
ATOM 619 N N . ASP A 1 79 ? -2.680 -8.093 -1.283 1.00 92.56 79 ASP A N 1
ATOM 620 C CA . ASP A 1 79 ? -2.341 -9.504 -1.076 1.00 92.56 79 ASP A CA 1
ATOM 621 C C . ASP A 1 79 ? -0.922 -9.809 -1.594 1.00 92.56 79 ASP A C 1
ATOM 623 O O . ASP A 1 79 ? -0.691 -10.842 -2.223 1.00 92.56 79 ASP A O 1
ATOM 627 N N . ALA A 1 80 ? 0.008 -8.864 -1.413 1.00 95.00 80 ALA A N 1
ATOM 628 C CA . ALA A 1 80 ? 1.334 -8.930 -2.011 1.00 95.00 80 ALA A CA 1
ATOM 629 C C . ALA A 1 80 ? 2.086 -10.199 -1.612 1.00 95.00 80 ALA A C 1
ATOM 631 O O . ALA A 1 80 ? 2.065 -10.617 -0.455 1.00 95.00 80 ALA A O 1
ATOM 632 N N . ILE A 1 81 ? 2.836 -10.750 -2.562 1.00 93.19 81 ILE A N 1
ATOM 633 C CA . ILE A 1 81 ? 3.744 -11.878 -2.315 1.00 93.19 81 ILE A CA 1
ATOM 634 C C . ILE A 1 81 ? 5.132 -11.367 -1.887 1.00 93.19 81 ILE A C 1
ATOM 636 O O . ILE A 1 81 ? 5.892 -12.081 -1.241 1.00 93.19 81 ILE A O 1
ATOM 640 N N . SER A 1 82 ? 5.469 -10.115 -2.217 1.00 94.75 82 SER A N 1
ATOM 641 C CA . SER A 1 82 ? 6.772 -9.518 -1.916 1.00 94.75 82 SER A CA 1
ATOM 642 C C . SER A 1 82 ? 6.694 -8.013 -1.690 1.00 94.75 82 SER A C 1
ATOM 644 O O . SER A 1 82 ? 5.880 -7.316 -2.298 1.00 94.75 82 SER A O 1
ATOM 646 N N . PHE A 1 83 ? 7.617 -7.533 -0.860 1.00 97.75 83 PHE A N 1
ATOM 647 C CA . PHE A 1 83 ? 8.042 -6.145 -0.780 1.00 97.75 83 PHE A CA 1
ATOM 648 C C . PHE A 1 83 ? 9.552 -6.135 -0.499 1.00 97.75 83 PHE A C 1
ATOM 650 O O . PHE A 1 83 ? 10.000 -6.699 0.504 1.00 97.75 83 PHE A O 1
ATOM 657 N N . SER A 1 84 ? 10.342 -5.525 -1.385 1.00 97.94 84 SER A N 1
ATOM 658 C CA . SER A 1 84 ? 11.804 -5.655 -1.375 1.00 97.94 84 SER A CA 1
ATOM 659 C C . SER A 1 84 ? 12.499 -4.295 -1.547 1.00 97.94 84 SER A C 1
ATOM 661 O O . SER A 1 84 ? 12.631 -3.793 -2.663 1.00 97.94 84 SER A O 1
ATOM 663 N N . PRO A 1 85 ? 12.920 -3.646 -0.444 1.00 98.00 85 PRO A N 1
ATOM 664 C CA . PRO A 1 85 ? 13.727 -2.431 -0.494 1.00 98.00 85 PRO A CA 1
ATOM 665 C C . PRO A 1 85 ? 15.114 -2.697 -1.090 1.00 98.00 85 PRO A C 1
ATOM 667 O O . PRO A 1 85 ? 15.889 -3.478 -0.535 1.00 98.00 85 PRO A O 1
ATOM 670 N N . PHE A 1 86 ? 15.445 -2.013 -2.181 1.00 98.31 86 PHE A N 1
ATOM 671 C CA . PHE A 1 86 ? 16.723 -2.171 -2.877 1.00 98.31 86 PHE A CA 1
ATOM 672 C C . PHE A 1 86 ? 17.895 -1.516 -2.124 1.00 98.31 86 PHE A C 1
ATOM 674 O O . PHE A 1 86 ? 17.712 -0.486 -1.476 1.00 98.31 86 PHE A O 1
ATOM 681 N N . ALA A 1 87 ? 19.103 -2.084 -2.233 1.00 97.19 87 ALA A N 1
ATOM 682 C CA . ALA A 1 87 ? 20.330 -1.595 -1.581 1.00 97.19 87 ALA A CA 1
ATOM 683 C C . ALA A 1 87 ? 20.207 -1.443 -0.047 1.00 97.19 87 ALA A C 1
ATOM 685 O O . ALA A 1 87 ? 20.665 -0.471 0.563 1.00 97.19 87 ALA A O 1
ATOM 686 N N . LEU A 1 88 ? 19.548 -2.406 0.613 1.00 96.56 88 LEU A N 1
ATOM 687 C CA . LEU A 1 88 ? 19.419 -2.419 2.074 1.00 96.56 88 LEU A CA 1
ATOM 688 C C . LEU A 1 88 ? 20.783 -2.471 2.780 1.00 96.56 88 LEU A C 1
ATOM 690 O O . LEU A 1 88 ? 20.920 -1.946 3.884 1.00 96.56 88 LEU A O 1
ATOM 694 N N . ASP A 1 89 ? 21.786 -3.093 2.174 1.00 97.12 89 ASP A N 1
ATOM 695 C CA . ASP A 1 89 ? 23.160 -3.176 2.663 1.00 97.12 89 ASP A CA 1
ATOM 696 C C . ASP A 1 89 ? 23.830 -1.796 2.775 1.00 97.12 89 ASP A C 1
ATOM 698 O O . ASP A 1 89 ? 24.489 -1.533 3.787 1.00 97.12 89 ASP A O 1
ATOM 702 N N . GLU A 1 90 ? 23.536 -0.870 1.861 1.00 97.69 90 GLU A N 1
ATOM 703 C CA . GLU A 1 90 ? 24.022 0.519 1.890 1.00 97.69 90 GLU A CA 1
ATOM 704 C C . GLU A 1 90 ? 23.215 1.436 2.828 1.00 97.69 90 GLU A C 1
ATOM 706 O O . GLU A 1 90 ? 23.653 2.531 3.194 1.00 97.69 90 GLU A O 1
ATOM 711 N N . ALA A 1 91 ? 22.031 1.007 3.272 1.00 97.56 91 ALA A N 1
ATOM 712 C CA . ALA A 1 91 ? 21.161 1.841 4.090 1.00 97.56 91 ALA A CA 1
ATOM 713 C C . ALA A 1 91 ? 21.763 2.151 5.477 1.00 97.56 91 ALA A C 1
ATOM 715 O O . ALA A 1 91 ? 22.407 1.321 6.131 1.00 97.56 91 ALA A O 1
ATOM 716 N N . ASN A 1 92 ? 21.491 3.355 5.988 1.00 98.06 92 ASN A N 1
ATOM 717 C CA . ASN A 1 92 ? 21.917 3.739 7.334 1.00 98.06 92 ASN A CA 1
ATOM 718 C C . ASN A 1 92 ? 21.137 2.982 8.431 1.00 98.06 92 ASN A C 1
ATOM 720 O O . ASN A 1 92 ? 20.076 2.395 8.199 1.00 98.06 92 ASN A O 1
ATOM 724 N N . TYR A 1 93 ? 21.641 3.045 9.667 1.00 97.81 93 TYR A N 1
ATOM 725 C CA . TYR A 1 93 ? 21.045 2.350 10.812 1.00 97.81 93 TYR A CA 1
ATOM 726 C C . TYR A 1 93 ? 19.563 2.690 11.046 1.00 97.81 93 TYR A C 1
ATOM 728 O O . TYR A 1 93 ? 18.780 1.803 11.386 1.00 97.81 93 TYR A O 1
ATOM 736 N N . LYS A 1 94 ? 19.146 3.950 10.851 1.00 96.88 94 LYS A N 1
ATOM 737 C CA . LYS A 1 94 ? 17.753 4.368 11.088 1.00 96.88 94 LYS A CA 1
ATOM 738 C C . LYS A 1 94 ? 16.795 3.672 10.121 1.00 96.88 94 LYS A C 1
ATOM 740 O O . LYS A 1 94 ? 15.774 3.146 10.561 1.00 96.88 94 LYS A O 1
ATOM 745 N N . VAL A 1 95 ? 17.152 3.619 8.836 1.00 97.44 95 VAL A N 1
ATOM 746 C CA . VAL A 1 95 ? 16.377 2.917 7.800 1.00 97.44 95 VAL A CA 1
ATOM 747 C C . VAL A 1 95 ? 16.332 1.416 8.091 1.00 97.44 95 VAL A C 1
ATOM 749 O O . VAL A 1 95 ? 15.244 0.851 8.210 1.00 97.44 95 VAL A O 1
ATOM 752 N N . LYS A 1 96 ? 17.496 0.792 8.330 1.00 98.25 96 LYS A N 1
ATOM 753 C CA . LYS A 1 96 ? 17.601 -0.640 8.668 1.00 98.25 96 LYS A CA 1
ATOM 754 C C . LYS A 1 96 ? 16.755 -1.007 9.888 1.00 98.25 96 LYS A C 1
ATOM 756 O O . LYS A 1 96 ? 16.021 -1.992 9.862 1.00 98.25 96 LYS A O 1
ATOM 761 N N . ASN A 1 97 ? 16.808 -0.211 10.956 1.00 97.31 97 ASN A N 1
ATOM 762 C CA . ASN A 1 97 ? 16.045 -0.481 12.172 1.00 97.31 97 ASN A CA 1
ATOM 763 C C . ASN A 1 97 ? 14.532 -0.258 11.982 1.00 97.31 97 ASN A C 1
ATOM 765 O O . ASN A 1 97 ? 13.746 -1.029 12.532 1.00 97.31 97 ASN A O 1
ATOM 769 N N . SER A 1 98 ? 14.116 0.745 11.197 1.00 95.81 98 SER A N 1
ATOM 770 C CA . SER A 1 98 ? 12.703 0.965 10.832 1.00 95.81 98 SER A CA 1
ATOM 771 C C . SER A 1 98 ? 12.128 -0.240 10.074 1.00 95.81 98 SER A C 1
ATOM 773 O O . SER A 1 98 ? 11.096 -0.799 10.465 1.00 95.81 98 SER A O 1
ATOM 775 N N . LEU A 1 99 ? 12.852 -0.714 9.056 1.00 97.38 99 LEU A N 1
ATOM 776 C CA . LEU A 1 99 ? 12.493 -1.906 8.287 1.00 97.38 99 LEU A CA 1
ATOM 777 C C . LEU A 1 99 ? 12.472 -3.165 9.152 1.00 97.38 99 LEU A C 1
ATOM 779 O O . LEU A 1 99 ? 11.461 -3.861 9.175 1.00 97.38 99 LEU A O 1
ATOM 783 N N . ARG A 1 100 ? 13.525 -3.411 9.947 1.00 97.69 100 ARG A N 1
ATOM 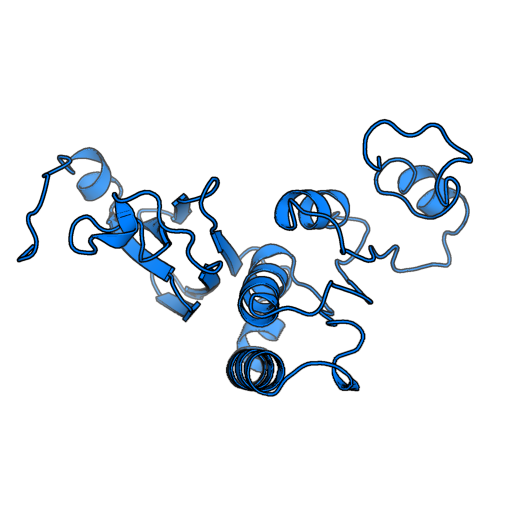784 C CA . ARG A 1 100 ? 13.603 -4.558 10.869 1.00 97.69 100 ARG A CA 1
ATOM 785 C C . ARG A 1 100 ? 12.384 -4.634 11.787 1.00 97.69 100 ARG A C 1
ATOM 787 O O . ARG A 1 100 ? 11.817 -5.707 11.970 1.00 97.69 100 ARG A O 1
ATOM 794 N N . ARG A 1 101 ? 11.985 -3.508 12.387 1.00 97.50 101 ARG A N 1
ATOM 795 C CA . ARG A 1 101 ? 10.817 -3.453 13.281 1.00 97.50 101 ARG A CA 1
ATOM 796 C C . ARG A 1 101 ? 9.524 -3.751 12.531 1.00 97.50 101 ARG A C 1
ATOM 798 O O . ARG A 1 101 ? 8.714 -4.517 13.039 1.00 97.50 101 ARG A O 1
ATOM 805 N N . SER A 1 102 ? 9.364 -3.189 11.337 1.00 97.88 102 SER A N 1
ATOM 806 C CA . SER A 1 102 ? 8.164 -3.397 10.522 1.00 97.88 102 SER A CA 1
ATOM 807 C C . SER A 1 102 ? 8.044 -4.851 10.064 1.00 97.88 102 SER A C 1
ATOM 809 O O . SER A 1 102 ? 7.005 -5.478 10.240 1.00 97.88 102 SER A O 1
ATOM 811 N N . TYR A 1 103 ? 9.142 -5.443 9.591 1.00 97.62 103 TYR A N 1
ATOM 812 C CA . TYR A 1 103 ? 9.177 -6.837 9.146 1.00 97.62 103 TYR A CA 1
ATOM 813 C C . TYR A 1 103 ? 8.985 -7.812 10.304 1.00 97.62 103 TYR A C 1
ATOM 815 O O . TYR A 1 103 ? 8.353 -8.845 10.125 1.00 97.62 103 TYR A O 1
ATOM 823 N N . LYS A 1 104 ? 9.455 -7.477 11.514 1.00 98.31 104 LYS A N 1
ATOM 824 C CA . LYS A 1 104 ? 9.162 -8.276 12.711 1.00 98.31 104 LYS A CA 1
ATOM 825 C C . LYS A 1 104 ? 7.654 -8.373 12.966 1.00 98.31 104 LYS A C 1
ATOM 827 O O . LYS A 1 104 ? 7.171 -9.462 13.257 1.00 98.31 104 LYS A O 1
ATOM 832 N N . VAL A 1 105 ? 6.924 -7.263 12.844 1.00 98.12 105 VAL A N 1
ATOM 833 C CA . VAL A 1 105 ? 5.460 -7.243 13.004 1.00 98.12 105 VAL A CA 1
ATOM 834 C C . VAL A 1 105 ? 4.778 -7.983 11.853 1.00 98.12 105 VAL A C 1
ATOM 836 O O . VAL A 1 105 ? 3.935 -8.836 12.103 1.00 98.12 105 VAL A O 1
ATOM 839 N N . ILE A 1 106 ? 5.182 -7.738 10.602 1.00 96.81 106 ILE A N 1
ATOM 840 C CA . ILE A 1 106 ? 4.640 -8.453 9.432 1.00 96.81 106 ILE A CA 1
ATOM 841 C C . ILE A 1 106 ? 4.842 -9.968 9.576 1.00 96.81 106 ILE A C 1
ATOM 843 O O . ILE A 1 106 ? 3.916 -10.735 9.327 1.00 96.81 106 ILE A O 1
ATOM 847 N N . ASN A 1 107 ? 6.007 -10.411 10.054 1.00 97.19 107 ASN A N 1
ATOM 848 C CA . ASN A 1 107 ? 6.288 -11.824 10.301 1.00 97.19 107 ASN A CA 1
ATOM 849 C C . ASN A 1 107 ? 5.374 -12.420 11.385 1.00 97.19 107 ASN A C 1
ATOM 851 O O . ASN A 1 107 ? 4.879 -13.531 11.232 1.00 97.19 107 ASN A O 1
ATOM 855 N N . GLN A 1 108 ? 5.093 -11.674 12.460 1.00 97.00 108 GLN A N 1
ATOM 856 C CA . GLN A 1 108 ? 4.127 -12.096 13.484 1.00 97.00 108 GLN A CA 1
ATOM 857 C C . GLN A 1 108 ? 2.698 -12.198 12.934 1.00 97.00 108 GLN A C 1
ATOM 859 O O . GLN A 1 108 ? 1.947 -13.077 13.344 1.00 97.00 108 GLN A O 1
ATOM 864 N N . LEU A 1 109 ? 2.332 -11.326 11.992 1.00 95.19 109 LEU A N 1
ATOM 865 C CA . LEU A 1 109 ? 1.016 -11.319 11.351 1.00 95.19 109 LEU A CA 1
ATOM 866 C C . LEU A 1 109 ? 0.904 -12.285 10.170 1.00 95.19 109 LEU A C 1
ATOM 868 O O . LEU A 1 109 ? -0.206 -12.542 9.712 1.00 95.19 109 LEU A O 1
ATOM 872 N N . SER A 1 110 ? 2.019 -12.831 9.678 1.00 94.12 110 SER A N 1
ATOM 873 C CA . SER A 1 110 ? 2.056 -13.648 8.461 1.00 94.12 110 SER A CA 1
ATOM 874 C C . SER A 1 110 ? 1.086 -14.834 8.487 1.00 94.12 110 SER A C 1
ATOM 876 O O . SER A 1 110 ? 0.383 -15.000 7.495 1.00 94.12 110 SER A O 1
ATOM 878 N N . PRO A 1 111 ? 0.930 -15.607 9.585 1.00 94.38 111 PRO A N 1
ATOM 879 C CA . PRO A 1 111 ? -0.059 -16.688 9.620 1.00 94.38 111 PRO A CA 1
ATOM 880 C C . PRO A 1 111 ? -1.490 -16.205 9.343 1.00 94.38 111 PRO A C 1
ATOM 882 O O . PRO A 1 111 ? -2.236 -16.856 8.617 1.00 94.38 111 PRO A O 1
ATOM 885 N N . ILE A 1 112 ? -1.851 -15.034 9.872 1.00 93.44 112 ILE A N 1
ATOM 886 C CA . ILE A 1 112 ? -3.185 -14.438 9.729 1.00 93.44 112 ILE A CA 1
ATOM 887 C C . ILE A 1 112 ? -3.347 -13.836 8.329 1.00 93.44 112 ILE A C 1
ATOM 889 O O . ILE A 1 112 ? -4.348 -14.083 7.657 1.00 93.44 112 ILE A O 1
ATOM 893 N N . LEU A 1 113 ? -2.344 -13.084 7.864 1.00 91.56 113 LEU A N 1
ATOM 894 C CA . LEU A 1 113 ? -2.336 -12.481 6.530 1.00 91.56 113 LEU A CA 1
ATOM 895 C C . LEU A 1 113 ? -2.457 -13.548 5.441 1.00 91.56 113 LEU A C 1
ATOM 897 O O . LEU A 1 113 ? -3.310 -13.416 4.571 1.00 91.56 113 LEU A O 1
ATOM 901 N N . LEU A 1 114 ? -1.677 -14.629 5.528 1.00 92.31 114 LEU A N 1
ATOM 902 C CA . LEU A 1 114 ? -1.708 -15.736 4.568 1.00 92.31 114 LEU A CA 1
ATOM 903 C C . LEU A 1 114 ? -3.040 -16.493 4.607 1.00 92.31 114 LEU A C 1
ATOM 905 O O . LEU A 1 114 ? -3.579 -16.850 3.564 1.00 92.31 114 LEU A O 1
ATOM 909 N N . GLN A 1 115 ? -3.630 -16.690 5.790 1.00 91.88 115 GLN A N 1
ATOM 910 C CA . GLN A 1 115 ? -4.953 -17.309 5.905 1.00 91.88 115 GLN A CA 1
ATOM 911 C C . GLN A 1 115 ? -6.050 -16.460 5.237 1.00 91.88 115 GLN A C 1
ATOM 913 O O . GLN A 1 115 ? -7.078 -16.999 4.806 1.00 91.88 115 GLN A O 1
ATOM 918 N N . HIS A 1 116 ? -5.882 -15.135 5.201 1.00 87.56 116 HIS A N 1
ATOM 919 C CA . HIS A 1 116 ? -6.872 -14.171 4.708 1.00 87.56 116 HIS A CA 1
ATOM 920 C C . HIS A 1 116 ? -6.559 -13.620 3.309 1.00 87.56 116 HIS A C 1
ATOM 922 O O . HIS A 1 116 ? -7.389 -12.908 2.739 1.00 87.56 116 HIS A O 1
ATOM 928 N N . GLN A 1 117 ? -5.410 -13.987 2.742 1.00 88.12 117 GLN A N 1
ATOM 929 C CA . GLN A 1 117 ? -4.940 -13.539 1.439 1.00 88.12 117 GLN A CA 1
ATOM 930 C C . GLN A 1 117 ? -5.950 -13.892 0.337 1.00 88.12 117 GLN A C 1
ATOM 932 O O . GLN A 1 117 ? -6.470 -15.008 0.281 1.00 88.12 117 GLN A O 1
ATOM 937 N N . GLY A 1 118 ? -6.273 -12.921 -0.518 1.00 86.50 118 GLY A N 1
ATOM 938 C CA . GLY A 1 118 ? -7.200 -13.086 -1.641 1.00 86.50 118 GLY A CA 1
ATOM 939 C C . GLY A 1 118 ? -8.682 -13.150 -1.252 1.00 86.50 118 GLY A C 1
ATOM 940 O O . GLY A 1 118 ? -9.527 -13.374 -2.115 1.00 86.50 118 GLY A O 1
ATOM 941 N N . LYS A 1 119 ? -9.032 -12.942 0.028 1.00 90.00 119 LYS A N 1
ATOM 942 C CA . LYS A 1 119 ? -10.428 -12.971 0.514 1.00 90.00 119 LYS A CA 1
ATOM 943 C C . LYS A 1 119 ? -11.078 -11.589 0.624 1.00 90.00 119 LYS A C 1
ATOM 945 O O . LYS A 1 119 ? -12.193 -11.496 1.129 1.00 90.00 119 LYS A O 1
ATOM 950 N N . GLY A 1 120 ? -10.381 -10.522 0.221 1.00 85.19 120 GLY A N 1
ATOM 951 C CA . GLY A 1 120 ? -10.886 -9.146 0.317 1.00 85.19 120 GLY A CA 1
ATOM 952 C C . GLY A 1 120 ? -11.154 -8.684 1.756 1.00 85.19 120 GLY A C 1
ATOM 953 O O . GLY A 1 120 ? -12.065 -7.900 1.992 1.00 85.19 120 GLY A O 1
ATOM 954 N N . LYS A 1 121 ? -10.401 -9.217 2.728 1.00 86.62 121 LYS A N 1
ATOM 955 C CA . LYS A 1 121 ? -10.561 -8.942 4.170 1.00 86.62 121 LYS A CA 1
ATOM 956 C C . LYS A 1 121 ? -9.494 -8.013 4.754 1.00 86.62 121 LYS A C 1
ATOM 958 O O . LYS A 1 121 ? -9.459 -7.821 5.970 1.00 86.62 121 LYS A O 1
ATOM 963 N N . ASN A 1 122 ? -8.614 -7.493 3.907 1.00 93.94 122 ASN A N 1
ATOM 964 C CA . ASN A 1 122 ? -7.460 -6.705 4.308 1.00 93.94 122 ASN A CA 1
ATOM 965 C C . ASN A 1 122 ? -7.546 -5.316 3.677 1.00 93.94 122 ASN A C 1
ATOM 967 O O . ASN A 1 122 ? -8.035 -5.172 2.556 1.00 93.94 122 ASN A O 1
ATOM 971 N N . TRP A 1 123 ? -7.046 -4.315 4.394 1.00 97.31 123 TRP A N 1
ATOM 972 C CA . TRP A 1 123 ? -6.880 -2.959 3.883 1.00 97.31 123 TRP A CA 1
ATOM 973 C C . TRP A 1 123 ? -5.487 -2.448 4.221 1.00 97.31 123 TRP A C 1
ATOM 975 O O . TRP A 1 123 ? -5.032 -2.578 5.358 1.00 97.31 123 TRP A O 1
ATOM 985 N N . GLY A 1 124 ? -4.813 -1.829 3.257 1.00 97.56 124 GLY A N 1
ATOM 986 C CA . GLY A 1 124 ? -3.559 -1.119 3.469 1.00 97.56 124 GLY A CA 1
ATOM 987 C C . GLY A 1 124 ? -3.796 0.354 3.791 1.00 97.56 124 GLY A C 1
ATOM 988 O O . GLY A 1 124 ? -4.667 1.015 3.235 1.00 97.56 124 GLY A O 1
ATOM 989 N N . LEU A 1 125 ? -2.981 0.925 4.662 1.00 98.44 125 LEU A N 1
ATOM 990 C CA . LEU A 1 125 ? -2.992 2.349 4.981 1.00 98.44 125 LEU A CA 1
ATOM 991 C C . LEU A 1 125 ? -1.631 2.936 4.631 1.00 98.44 125 LEU A C 1
ATOM 993 O O . LEU A 1 125 ? -0.608 2.412 5.066 1.00 98.44 125 LEU A O 1
ATOM 997 N N . LEU A 1 126 ? -1.616 4.025 3.869 1.00 98.06 126 LEU A N 1
ATOM 998 C CA . LEU A 1 126 ? -0.414 4.808 3.612 1.00 98.06 126 LEU A CA 1
ATOM 999 C C . LEU A 1 126 ? -0.813 6.264 3.430 1.00 98.06 126 LEU A C 1
ATOM 1001 O O . LEU A 1 126 ? -1.638 6.574 2.564 1.00 98.06 126 LEU A O 1
ATOM 1005 N N . PHE A 1 127 ? -0.212 7.114 4.251 1.00 96.75 127 PHE A N 1
ATOM 1006 C CA . PHE A 1 127 ? -0.523 8.523 4.354 1.00 96.75 127 PHE A CA 1
ATOM 1007 C C . PHE A 1 127 ? 0.733 9.378 4.265 1.00 96.75 127 PHE A C 1
ATOM 1009 O O . PHE A 1 127 ? 1.788 9.042 4.811 1.00 96.75 127 PHE A O 1
ATOM 1016 N N . ASP A 1 128 ? 0.574 10.522 3.616 1.00 92.06 128 ASP A N 1
ATOM 1017 C CA . ASP A 1 128 ? 1.567 11.576 3.499 1.00 92.06 128 ASP A CA 1
ATOM 1018 C C . ASP A 1 128 ? 0.896 12.955 3.627 1.00 92.06 128 ASP A C 1
ATOM 1020 O O . ASP A 1 128 ? -0.287 13.084 3.942 1.00 92.06 128 ASP A O 1
ATOM 1024 N N . GLN A 1 129 ? 1.651 14.025 3.383 1.00 88.25 129 GLN A N 1
ATOM 1025 C CA . GLN A 1 129 ? 1.143 15.396 3.506 1.00 88.25 129 GLN A CA 1
ATOM 1026 C C . GLN A 1 129 ? 0.017 15.756 2.528 1.00 88.25 129 GLN A C 1
ATOM 1028 O O . GLN A 1 129 ? -0.641 16.775 2.731 1.00 88.25 129 GLN A O 1
ATOM 1033 N N . LYS A 1 130 ? -0.186 14.989 1.458 1.00 88.69 130 LYS A N 1
ATOM 1034 C CA . LYS A 1 130 ? -1.254 15.194 0.472 1.00 88.69 130 LYS A CA 1
ATOM 1035 C C . LYS A 1 130 ? -2.401 14.221 0.705 1.00 88.69 130 LYS A C 1
ATOM 1037 O O . LYS A 1 130 ? -3.557 14.615 0.621 1.00 88.69 130 LYS A O 1
ATOM 1042 N N . ASP A 1 131 ? -2.070 12.976 1.011 1.00 92.19 131 ASP A N 1
ATOM 1043 C CA . ASP A 1 131 ? -3.002 11.880 1.212 1.00 92.19 131 ASP A CA 1
ATOM 1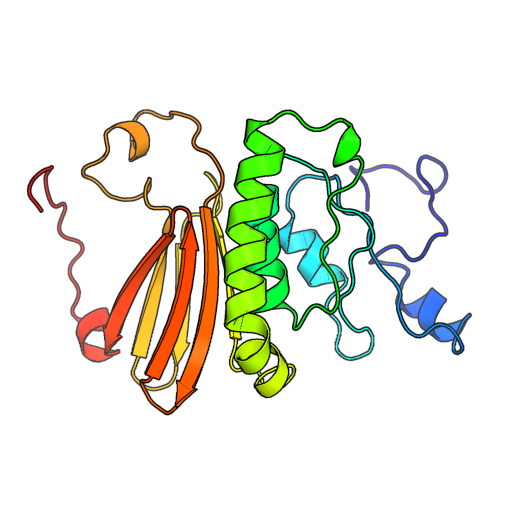044 C C . ASP A 1 131 ? -3.096 11.557 2.703 1.00 92.19 131 ASP A C 1
ATOM 1046 O O . ASP A 1 131 ? -2.285 10.815 3.253 1.00 92.19 131 ASP A O 1
ATOM 1050 N N . LYS A 1 132 ? -4.034 12.215 3.384 1.00 91.88 132 LYS A N 1
ATOM 1051 C CA . LYS A 1 132 ? -4.066 12.279 4.852 1.00 91.88 132 LYS A CA 1
ATOM 1052 C C . LYS A 1 132 ? -5.104 11.369 5.499 1.00 91.88 132 LYS A C 1
ATOM 1054 O O . LYS A 1 132 ? -5.026 11.137 6.705 1.00 91.88 132 LYS A O 1
ATOM 1059 N N . GLU A 1 133 ? -6.081 10.901 4.729 1.00 94.69 133 GLU A N 1
ATOM 1060 C CA . GLU A 1 133 ? -7.257 10.203 5.237 1.00 94.69 133 GLU A CA 1
ATOM 1061 C C . GLU A 1 133 ? -7.707 9.096 4.282 1.00 94.69 133 GLU A C 1
ATOM 1063 O O . GLU A 1 133 ? -7.672 9.243 3.062 1.00 94.69 133 GLU A O 1
ATOM 1068 N N . ARG A 1 134 ? -8.181 7.992 4.862 1.00 96.69 134 ARG A N 1
ATOM 1069 C CA . ARG A 1 134 ? -8.940 6.952 4.174 1.00 96.69 134 ARG A CA 1
ATOM 1070 C C . ARG A 1 134 ? -10.146 6.574 5.023 1.00 96.69 134 ARG A C 1
ATOM 1072 O O . ARG A 1 134 ? -9.993 6.275 6.205 1.00 96.69 134 ARG A O 1
ATOM 1079 N N . ILE A 1 135 ? -11.320 6.524 4.404 1.00 97.00 135 ILE A N 1
ATOM 1080 C CA . ILE A 1 135 ? -12.534 5.978 5.016 1.00 97.00 135 ILE A CA 1
ATOM 1081 C C . ILE A 1 135 ? -12.729 4.551 4.502 1.00 97.00 135 ILE A C 1
ATOM 1083 O O . ILE A 1 135 ? -12.617 4.298 3.302 1.00 97.00 135 ILE A O 1
ATOM 1087 N N . ILE A 1 136 ? -12.983 3.617 5.414 1.00 97.31 136 ILE A N 1
ATOM 1088 C CA . ILE A 1 136 ? -13.280 2.217 5.108 1.00 97.31 136 ILE A CA 1
ATOM 1089 C C . ILE A 1 136 ? -14.637 1.887 5.721 1.00 97.31 136 ILE A C 1
ATOM 1091 O O . ILE A 1 136 ? -14.839 2.077 6.919 1.00 97.31 136 ILE A O 1
ATOM 1095 N N . GLU A 1 137 ? -15.553 1.376 4.904 1.00 96.44 137 GLU A N 1
ATOM 1096 C CA . GLU A 1 137 ? -16.855 0.896 5.360 1.00 96.44 137 GLU A CA 1
ATOM 1097 C C . GLU A 1 137 ? -16.885 -0.631 5.386 1.00 96.44 137 GLU A C 1
ATOM 1099 O O . GLU A 1 137 ? -16.558 -1.288 4.396 1.00 96.44 137 GLU A O 1
ATOM 1104 N N . ASP A 1 138 ? -17.317 -1.195 6.511 1.00 95.69 138 ASP A N 1
ATOM 1105 C CA . ASP A 1 138 ? -17.532 -2.627 6.683 1.00 95.69 138 ASP A CA 1
ATOM 1106 C C . ASP A 1 138 ? -18.830 -2.887 7.461 1.00 95.69 138 ASP A C 1
ATOM 1108 O O . ASP A 1 138 ? -18.883 -2.872 8.694 1.00 95.69 138 ASP A O 1
ATOM 1112 N N . GLY A 1 139 ? -19.917 -3.112 6.722 1.00 94.56 139 GLY A N 1
ATOM 1113 C CA . GLY A 1 139 ? -21.248 -3.266 7.302 1.00 94.56 139 GLY A CA 1
ATOM 1114 C C . GLY A 1 139 ? -21.735 -1.972 7.957 1.00 94.56 139 GLY A C 1
ATOM 1115 O O . GLY A 1 139 ? -21.947 -0.975 7.263 1.00 94.56 139 GLY A O 1
ATOM 1116 N N . ASP A 1 140 ? -21.949 -2.016 9.273 1.00 96.00 140 ASP A N 1
ATOM 1117 C CA . ASP A 1 140 ? -22.331 -0.852 10.088 1.00 96.00 140 ASP A CA 1
ATOM 1118 C C . ASP A 1 140 ? -21.115 -0.076 10.616 1.00 96.00 140 ASP A C 1
ATOM 1120 O O . ASP A 1 140 ? -21.262 1.036 11.103 1.00 96.00 140 ASP A O 1
ATOM 1124 N N . ILE A 1 141 ? -19.905 -0.629 10.499 1.00 97.31 141 ILE A N 1
ATOM 1125 C CA . ILE A 1 141 ? -18.686 0.025 10.965 1.00 97.31 141 ILE A CA 1
ATOM 1126 C C . ILE A 1 141 ? -18.121 0.928 9.867 1.00 97.31 141 ILE A C 1
ATOM 1128 O O . ILE A 1 141 ? -17.866 0.488 8.746 1.00 97.31 141 ILE A O 1
ATOM 1132 N N . THR A 1 142 ? -17.836 2.171 10.235 1.00 97.62 142 THR A N 1
ATOM 1133 C CA . THR A 1 142 ? -17.037 3.129 9.476 1.00 97.62 142 THR A CA 1
ATOM 1134 C C . THR A 1 142 ? -15.718 3.357 10.207 1.00 97.62 142 THR A C 1
ATOM 1136 O O . THR A 1 142 ? -15.682 3.888 11.318 1.00 97.62 142 THR A O 1
ATOM 1139 N N . MET A 1 143 ? -14.614 2.976 9.570 1.00 97.88 143 MET A N 1
ATOM 1140 C CA . MET A 1 143 ? -13.256 3.249 10.030 1.00 97.88 143 MET 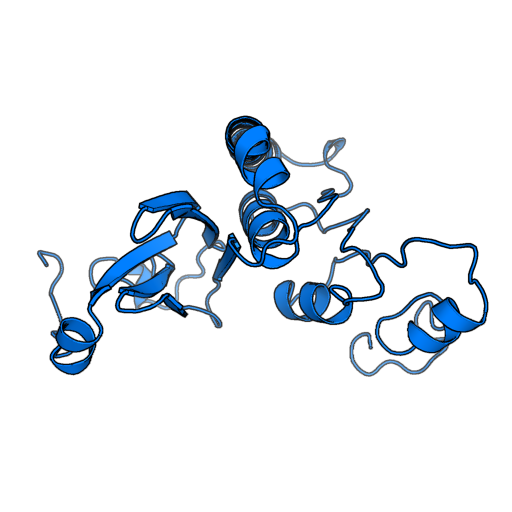A CA 1
ATOM 1141 C C . MET A 1 143 ? -12.739 4.506 9.336 1.00 97.88 143 MET A C 1
ATOM 1143 O O . MET A 1 143 ? -12.554 4.523 8.119 1.00 97.88 143 MET A O 1
ATOM 1147 N N . THR A 1 144 ? -12.490 5.564 10.106 1.00 97.19 144 THR A N 1
ATOM 1148 C CA . THR A 1 144 ? -11.802 6.758 9.606 1.00 97.19 144 THR A CA 1
ATOM 1149 C C . THR A 1 144 ? -10.326 6.671 9.979 1.00 97.19 144 THR A C 1
ATOM 1151 O O . THR A 1 144 ? -9.962 6.816 11.147 1.00 97.19 144 THR A O 1
ATOM 1154 N N . CYS A 1 145 ? -9.481 6.408 8.989 1.00 97.38 145 CYS A N 1
ATOM 1155 C CA . CYS A 1 145 ? -8.048 6.187 9.145 1.00 97.38 145 CYS A CA 1
ATOM 1156 C C . CYS A 1 145 ? -7.279 7.440 8.725 1.00 97.38 145 CYS A C 1
ATOM 1158 O O . CYS A 1 145 ? -7.520 7.962 7.639 1.00 97.38 145 CYS A O 1
ATOM 1160 N N . ARG A 1 146 ? -6.340 7.910 9.548 1.00 95.94 146 ARG A N 1
ATOM 1161 C CA . ARG A 1 146 ? -5.565 9.133 9.291 1.00 95.94 146 ARG A CA 1
ATOM 1162 C C . ARG A 1 146 ? -4.107 8.999 9.691 1.00 95.94 146 ARG A C 1
ATOM 1164 O O . ARG A 1 146 ? -3.745 8.110 10.465 1.00 95.94 146 ARG A O 1
ATOM 1171 N N . HIS A 1 147 ? -3.282 9.923 9.210 1.00 93.94 147 HIS A N 1
ATOM 1172 C CA . HIS A 1 147 ? -1.952 10.135 9.772 1.00 93.94 147 HIS A CA 1
ATOM 1173 C C . HIS A 1 147 ? -2.037 10.809 11.152 1.00 93.94 147 HIS A C 1
ATOM 1175 O O . HIS A 1 147 ? -2.857 11.696 11.352 1.00 93.94 147 HIS A O 1
ATOM 1181 N N . PHE A 1 148 ? -1.170 10.468 12.110 1.00 89.00 148 PHE A N 1
ATOM 1182 C CA . PHE A 1 148 ? -1.254 11.079 13.448 1.00 89.00 148 PHE A CA 1
ATOM 1183 C C . PHE A 1 148 ? -0.986 12.599 13.454 1.00 89.00 148 PHE A C 1
ATOM 1185 O O . PHE A 1 148 ? -1.575 13.336 14.233 1.00 89.00 148 PHE A O 1
ATOM 1192 N N . PHE A 1 149 ? -0.162 13.087 12.524 1.00 87.88 149 PHE A N 1
ATOM 1193 C CA . PHE A 1 149 ? 0.032 14.522 12.248 1.00 87.88 149 PHE A CA 1
ATOM 1194 C C . PHE A 1 149 ? -1.126 15.196 11.489 1.00 87.88 149 PHE A C 1
ATOM 1196 O O . PHE A 1 149 ? -0.927 16.198 10.808 1.00 87.88 149 PHE A O 1
ATOM 1203 N N . THR A 1 150 ? -2.340 14.656 11.558 1.00 84.06 150 THR A N 1
ATOM 1204 C CA . THR A 1 150 ? -3.566 15.387 11.189 1.00 84.06 150 THR A CA 1
ATOM 1205 C C . THR A 1 150 ? -4.386 15.773 12.411 1.00 84.06 150 THR A C 1
ATOM 1207 O O . THR A 1 150 ? -5.468 16.335 12.267 1.00 84.06 150 THR A O 1
ATOM 1210 N N . LEU A 1 151 ? -3.932 15.389 13.600 1.00 79.06 151 LEU A N 1
ATOM 1211 C CA . LEU A 1 151 ? -4.654 15.599 14.838 1.00 79.06 151 LEU A CA 1
ATOM 1212 C C . LEU A 1 151 ? -4.376 17.019 15.353 1.00 79.06 151 LEU A C 1
ATOM 1214 O O . LEU A 1 151 ? -3.227 17.462 15.295 1.00 79.06 151 LEU A O 1
ATOM 1218 N N . PRO A 1 152 ? -5.402 17.743 15.834 1.00 72.00 152 PRO A N 1
ATOM 1219 C CA . PRO A 1 152 ? -5.311 19.182 16.099 1.00 72.00 152 PRO A CA 1
ATOM 1220 C C . PRO A 1 152 ? -4.408 19.558 17.283 1.00 72.00 152 PRO A C 1
ATOM 1222 O O . PRO A 1 152 ? -4.111 20.734 17.454 1.00 72.00 152 PRO A O 1
ATOM 1225 N N . TRP A 1 153 ? -3.960 18.584 18.078 1.00 70.38 153 TRP A N 1
ATOM 1226 C CA . TRP A 1 153 ? -3.132 18.792 19.270 1.00 70.38 153 TRP A CA 1
ATOM 1227 C C . TRP A 1 153 ? -1.619 18.693 19.020 1.00 70.38 153 TRP A C 1
ATOM 1229 O O . TRP A 1 153 ? -0.838 18.858 19.952 1.00 70.38 153 TRP A O 1
ATOM 1239 N N . ASP A 1 154 ? -1.171 18.388 17.795 1.00 73.25 154 ASP A N 1
ATOM 1240 C CA . ASP A 1 154 ? 0.254 18.453 17.452 1.00 73.25 154 ASP A CA 1
ATOM 1241 C C . ASP A 1 154 ? 0.517 19.706 16.605 1.00 73.25 154 ASP A C 1
ATOM 1243 O O . ASP A 1 154 ? 0.011 19.783 15.483 1.00 73.25 154 ASP A O 1
ATOM 1247 N N . PRO A 1 155 ? 1.336 20.672 17.063 1.00 74.38 155 PRO A N 1
ATOM 1248 C CA . PRO A 1 155 ? 1.644 21.876 16.288 1.00 74.38 155 PRO A CA 1
ATOM 1249 C C . PRO A 1 155 ? 2.179 21.577 14.879 1.00 74.38 155 PRO A C 1
ATOM 1251 O O . PRO A 1 155 ? 1.897 22.321 13.934 1.00 74.38 155 PRO A O 1
ATOM 1254 N N . ARG A 1 156 ? 2.870 20.436 14.705 1.00 79.62 156 ARG A N 1
ATOM 1255 C CA . ARG A 1 156 ? 3.397 19.977 13.407 1.00 79.62 156 ARG A CA 1
ATOM 1256 C C . ARG A 1 156 ? 2.304 19.567 12.422 1.00 79.62 156 ARG A C 1
ATOM 1258 O O . ARG A 1 156 ? 2.573 19.415 11.231 1.00 79.62 156 ARG A O 1
ATOM 1265 N N . ALA A 1 157 ? 1.074 19.364 12.896 1.00 75.50 157 ALA A N 1
ATOM 1266 C CA . ALA A 1 157 ? -0.085 19.120 12.047 1.00 75.50 157 ALA A CA 1
ATOM 1267 C C . ALA A 1 157 ? -0.518 20.383 11.284 1.00 75.50 157 ALA A C 1
ATOM 1269 O O . ALA A 1 157 ? -1.111 20.274 10.206 1.00 75.50 157 ALA A O 1
ATOM 1270 N N . THR A 1 158 ? -0.206 21.574 11.814 1.00 73.81 158 THR A N 1
ATOM 1271 C CA . THR A 1 158 ? -0.696 22.862 11.295 1.00 73.81 158 THR A CA 1
ATOM 1272 C C . THR A 1 158 ? 0.388 23.853 10.864 1.00 73.81 158 THR A C 1
ATOM 1274 O O . THR A 1 158 ? 0.081 24.779 10.120 1.00 73.81 158 THR A O 1
ATOM 1277 N N . ASP A 1 159 ? 1.644 23.674 11.275 1.00 79.94 159 ASP A N 1
ATOM 1278 C CA . ASP A 1 159 ? 2.744 24.626 11.025 1.00 79.94 159 ASP A CA 1
ATOM 1279 C C . ASP A 1 159 ? 3.429 24.487 9.643 1.00 79.94 159 ASP A C 1
ATOM 1281 O O . ASP A 1 159 ? 4.327 25.259 9.309 1.00 79.94 159 ASP A O 1
ATOM 1285 N N . GLY A 1 160 ? 3.026 23.504 8.830 1.00 77.19 160 GLY A N 1
ATOM 1286 C CA . GLY A 1 160 ? 3.632 23.215 7.523 1.00 77.19 160 GLY A CA 1
ATOM 1287 C C . GLY A 1 160 ? 4.905 22.360 7.578 1.00 77.19 160 GLY A C 1
ATOM 1288 O O . GLY A 1 160 ? 5.533 22.128 6.539 1.00 77.19 160 GLY A O 1
ATOM 1289 N N . SER A 1 161 ? 5.280 21.859 8.758 1.00 83.31 161 SER A N 1
ATOM 1290 C CA . SER A 1 161 ? 6.394 20.935 8.950 1.00 83.31 161 SER A CA 1
ATOM 1291 C C . SER A 1 161 ? 6.230 19.686 8.092 1.00 83.31 161 SER A C 1
ATOM 1293 O O . SER A 1 161 ? 5.171 19.057 8.034 1.00 83.31 161 SER A O 1
ATOM 1295 N N . LYS A 1 162 ? 7.323 19.268 7.444 1.00 83.56 162 LYS A N 1
ATOM 1296 C CA . LYS A 1 162 ? 7.336 17.987 6.742 1.00 83.56 162 LYS A CA 1
ATOM 1297 C C . LYS A 1 162 ? 7.455 16.846 7.739 1.00 83.56 162 LYS A C 1
ATOM 1299 O O . LYS A 1 162 ? 8.464 16.728 8.431 1.00 83.56 162 LYS A O 1
ATOM 1304 N N . TRP A 1 163 ? 6.470 15.961 7.737 1.00 87.69 163 TRP A N 1
ATOM 1305 C CA . TRP A 1 163 ? 6.493 14.729 8.514 1.00 87.69 163 TRP A CA 1
ATOM 1306 C C . TRP A 1 163 ? 6.747 13.476 7.657 1.00 87.69 163 TRP A C 1
ATOM 1308 O O . TRP A 1 163 ? 6.479 13.506 6.449 1.00 87.69 163 TRP A O 1
ATOM 1318 N N . PRO A 1 164 ? 7.314 12.401 8.256 1.00 89.88 164 PRO A N 1
ATOM 1319 C CA . PRO A 1 164 ? 7.509 11.111 7.588 1.00 89.88 164 PRO A CA 1
ATOM 1320 C C . PRO A 1 164 ? 6.169 10.471 7.226 1.00 89.88 164 PRO A C 1
ATOM 1322 O O . PRO A 1 164 ? 5.166 10.772 7.856 1.00 89.88 164 PRO A O 1
ATOM 1325 N N . GLU A 1 165 ? 6.157 9.563 6.251 1.00 95.19 165 GLU A N 1
ATOM 1326 C CA . GLU A 1 165 ? 4.934 8.820 5.926 1.00 95.19 165 GLU A CA 1
ATOM 1327 C C . GLU A 1 165 ? 4.501 7.956 7.119 1.00 95.19 165 GLU A C 1
ATOM 1329 O O . GLU A 1 165 ? 5.331 7.409 7.854 1.00 95.19 165 GLU A O 1
ATOM 1334 N N . GLY A 1 166 ? 3.192 7.787 7.263 1.00 96.19 166 GLY A N 1
ATOM 1335 C CA . GLY A 1 166 ? 2.585 6.850 8.202 1.00 96.19 166 GLY A CA 1
ATOM 1336 C C . GLY A 1 166 ? 1.811 5.798 7.433 1.00 96.19 166 GLY A C 1
ATOM 1337 O O . GLY A 1 166 ? 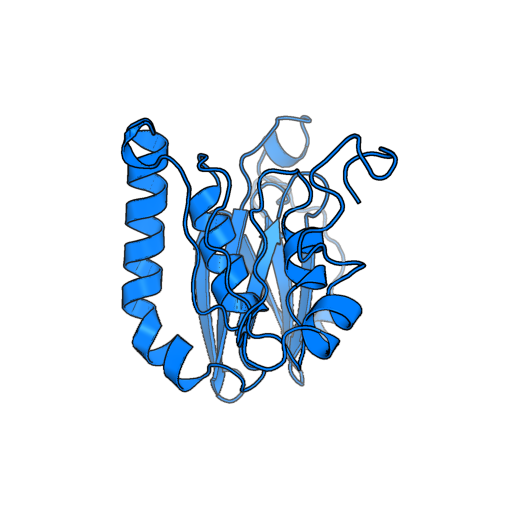1.274 6.062 6.361 1.00 96.19 166 GLY A O 1
ATOM 1338 N N . GLY A 1 167 ? 1.751 4.588 7.961 1.00 97.62 167 GLY A N 1
ATOM 1339 C CA . GLY A 1 167 ? 1.064 3.508 7.278 1.00 97.62 167 GLY A CA 1
ATOM 1340 C C . GLY A 1 167 ? 0.950 2.252 8.111 1.00 97.62 167 GLY A C 1
ATOM 1341 O O . GLY A 1 167 ? 1.562 2.109 9.170 1.00 97.62 167 GLY A O 1
ATOM 1342 N N . GLY A 1 168 ? 0.123 1.345 7.626 1.00 97.81 168 GLY A N 1
ATOM 1343 C CA . GLY A 1 168 ? -0.286 0.160 8.347 1.00 97.81 168 GLY A CA 1
ATOM 1344 C C . GLY A 1 168 ? -1.148 -0.752 7.496 1.00 97.81 168 GLY A C 1
ATOM 1345 O O . GLY A 1 168 ? -1.300 -0.553 6.293 1.00 97.81 168 GLY A O 1
ATOM 1346 N N . LEU A 1 169 ? -1.702 -1.761 8.143 1.00 97.44 169 LEU A N 1
ATOM 1347 C CA . LEU A 1 169 ? -2.677 -2.668 7.578 1.00 97.44 169 LEU A CA 1
ATOM 1348 C C . LEU A 1 169 ? -3.754 -2.975 8.614 1.00 97.44 169 LEU A C 1
ATOM 1350 O O . LEU A 1 169 ? -3.495 -2.972 9.822 1.00 97.44 169 LEU A O 1
ATOM 1354 N N . ILE A 1 170 ? -4.956 -3.230 8.119 1.00 97.75 170 ILE A N 1
ATOM 1355 C CA . ILE A 1 170 ? -6.105 -3.692 8.888 1.00 97.75 170 ILE A CA 1
ATOM 1356 C C . ILE A 1 170 ? -6.493 -5.058 8.332 1.00 97.75 170 ILE A C 1
ATOM 1358 O O . ILE A 1 170 ? -6.666 -5.198 7.123 1.00 97.75 170 ILE A O 1
ATOM 1362 N N . VAL A 1 171 ? -6.643 -6.052 9.205 1.00 96.19 171 VAL A N 1
ATOM 1363 C CA . VAL A 1 171 ? -7.105 -7.402 8.856 1.00 96.19 171 VAL A CA 1
ATOM 1364 C C . VAL A 1 171 ? -8.405 -7.678 9.587 1.00 96.19 171 VAL A C 1
ATOM 1366 O O . VAL A 1 171 ? -8.433 -7.671 10.817 1.00 96.19 171 VAL A O 1
ATOM 1369 N N . LYS A 1 172 ? -9.474 -7.965 8.847 1.00 95.50 172 LYS A N 1
ATOM 1370 C CA . LYS A 1 172 ? -10.741 -8.421 9.421 1.00 95.50 172 LYS A CA 1
ATOM 1371 C C . LYS A 1 172 ? -10.655 -9.901 9.782 1.00 95.50 172 LYS A C 1
ATOM 1373 O O . LYS A 1 172 ? -10.509 -10.740 8.890 1.00 95.50 172 LYS A O 1
ATOM 1378 N N . LEU A 1 173 ? -10.804 -10.224 11.064 1.00 94.75 173 LEU A N 1
ATOM 1379 C CA . LEU A 1 173 ? -10.853 -11.598 11.573 1.00 94.75 173 LEU A CA 1
ATOM 1380 C C . LEU A 1 173 ? -12.265 -12.179 11.445 1.00 94.75 173 LEU A C 1
ATOM 1382 O O . LEU A 1 173 ? -12.479 -13.192 10.773 1.00 94.75 173 LEU A O 1
ATOM 1386 N N . ALA A 1 174 ? -13.240 -11.463 12.000 1.00 94.19 174 ALA A N 1
ATOM 1387 C CA . ALA A 1 174 ? -14.652 -11.821 12.026 1.00 94.19 174 ALA A CA 1
ATOM 1388 C C . ALA A 1 174 ? -15.535 -10.565 11.914 1.00 94.19 174 ALA A C 1
ATOM 1390 O O . ALA A 1 174 ? -15.065 -9.471 11.598 1.00 94.19 174 ALA A O 1
ATOM 1391 N N . LYS A 1 175 ? -16.849 -10.710 12.122 1.00 94.81 175 LYS A N 1
ATOM 1392 C CA . LYS A 1 175 ? -17.753 -9.555 12.197 1.00 94.81 175 LYS A CA 1
ATOM 1393 C C . LYS A 1 175 ? -17.340 -8.688 13.391 1.00 94.81 175 LYS A C 1
ATOM 1395 O O . LYS A 1 175 ? -17.365 -9.173 14.514 1.00 94.81 175 LYS A O 1
ATOM 1400 N N . ASN A 1 176 ? -17.010 -7.423 13.133 1.00 94.19 176 ASN A N 1
ATOM 1401 C CA . ASN A 1 176 ? -16.583 -6.441 14.137 1.00 94.19 176 ASN A CA 1
ATOM 1402 C C . ASN A 1 176 ? -15.273 -6.792 14.872 1.00 94.19 176 ASN A C 1
ATOM 1404 O O . ASN A 1 176 ? -15.005 -6.237 15.932 1.00 94.19 176 ASN A O 1
ATOM 1408 N N . GLU A 1 177 ? -14.452 -7.685 14.315 1.00 96.69 177 GLU A N 1
ATOM 1409 C CA . GLU A 1 177 ? -13.174 -8.087 14.905 1.00 96.69 177 GLU A CA 1
ATOM 1410 C C . GLU A 1 177 ? -12.042 -7.823 13.911 1.00 96.69 177 GLU A C 1
ATOM 1412 O O . GLU A 1 177 ? -12.037 -8.368 12.802 1.00 96.69 177 GLU A O 1
ATOM 1417 N N . TYR A 1 178 ? -11.083 -6.988 14.313 1.00 97.06 178 TYR A N 1
ATOM 1418 C CA . TYR A 1 178 ? -10.005 -6.515 13.450 1.00 97.06 178 TYR A CA 1
ATOM 1419 C C . TYR A 1 178 ? -8.662 -6.546 14.176 1.00 97.06 178 TYR A C 1
ATOM 1421 O O . TYR A 1 178 ? -8.577 -6.245 15.366 1.00 97.06 178 TYR A O 1
ATOM 1429 N N . ILE A 1 179 ? -7.599 -6.821 13.427 1.00 97.06 179 ILE A N 1
ATOM 1430 C CA . ILE A 1 179 ? -6.224 -6.524 13.828 1.00 97.06 179 ILE A CA 1
ATOM 1431 C C . ILE A 1 179 ? -5.759 -5.301 13.055 1.00 97.06 179 ILE A C 1
ATOM 1433 O O . ILE A 1 179 ? -5.940 -5.226 11.842 1.00 97.06 179 ILE A O 1
ATOM 1437 N N . ILE A 1 180 ? -5.114 -4.372 13.754 1.00 97.56 180 ILE A N 1
ATOM 1438 C CA . ILE A 1 180 ? -4.491 -3.192 13.158 1.00 97.56 180 ILE A CA 1
ATOM 1439 C C . ILE A 1 180 ? -3.019 -3.198 13.535 1.00 97.56 180 ILE A C 1
ATOM 1441 O O . ILE A 1 180 ? -2.668 -3.345 14.705 1.00 97.56 180 ILE A O 1
ATOM 1445 N N . ALA A 1 181 ? -2.157 -3.016 12.544 1.00 97.62 181 ALA A N 1
ATOM 1446 C CA . ALA A 1 181 ? -0.727 -2.875 12.754 1.00 97.62 181 ALA A CA 1
ATOM 1447 C C . ALA A 1 181 ? -0.174 -1.790 11.843 1.00 97.62 181 ALA A C 1
ATOM 1449 O O . ALA A 1 181 ? -0.561 -1.684 10.684 1.00 97.62 181 ALA A O 1
ATOM 1450 N N . GLY A 1 182 ? 0.741 -0.978 12.355 1.00 96.62 182 GLY A N 1
ATOM 1451 C CA . GLY A 1 182 ? 1.300 0.119 11.585 1.00 96.62 182 GLY A CA 1
ATOM 1452 C C . GLY A 1 182 ? 2.128 1.062 12.434 1.00 96.62 182 GLY A C 1
ATOM 1453 O O . GLY A 1 182 ? 2.434 0.792 13.595 1.00 96.62 182 GLY A O 1
ATOM 1454 N N . ASN A 1 183 ? 2.501 2.180 11.831 1.00 95.44 183 ASN A N 1
ATOM 1455 C CA . ASN A 1 183 ? 3.201 3.273 12.480 1.00 95.44 183 ASN A CA 1
ATOM 1456 C C . ASN A 1 183 ? 2.674 4.604 11.935 1.00 95.44 183 ASN A C 1
ATOM 1458 O O . ASN A 1 183 ? 2.454 4.737 10.733 1.00 95.44 183 ASN A O 1
ATOM 1462 N N . GLY A 1 184 ? 2.473 5.580 12.818 1.00 93.25 184 GLY A N 1
ATOM 1463 C CA . GLY A 1 184 ? 2.007 6.915 12.448 1.00 93.25 184 GLY A CA 1
ATOM 1464 C C . GLY A 1 184 ? 0.548 6.986 11.986 1.00 93.25 184 GLY A C 1
ATOM 1465 O O . GLY A 1 184 ? 0.177 7.952 11.324 1.00 93.25 184 GLY A O 1
ATOM 1466 N N . ILE A 1 185 ? -0.273 5.988 12.325 1.00 96.12 185 ILE A N 1
ATOM 1467 C CA . ILE A 1 185 ? -1.695 5.928 11.964 1.00 96.12 185 ILE A CA 1
ATOM 1468 C C . ILE A 1 185 ? -2.599 6.111 13.183 1.00 96.12 185 ILE A C 1
ATOM 1470 O O . ILE A 1 185 ? -2.261 5.687 14.287 1.00 96.12 185 ILE A O 1
ATOM 1474 N N . VAL A 1 186 ? -3.777 6.683 12.952 1.00 95.25 186 VAL A N 1
ATOM 1475 C CA . VAL A 1 186 ? -4.913 6.689 13.879 1.00 95.25 186 VAL A CA 1
ATOM 1476 C C . VAL A 1 186 ? -6.123 6.129 13.151 1.00 95.25 186 VAL A C 1
ATOM 1478 O O . VAL A 1 186 ? -6.376 6.499 12.007 1.00 95.25 186 VAL A O 1
ATOM 1481 N N . VAL A 1 187 ? -6.859 5.232 13.804 1.00 96.81 187 VAL A N 1
ATOM 1482 C CA . VAL A 1 187 ? -8.076 4.628 13.256 1.00 96.81 187 VAL A CA 1
ATOM 1483 C C . VAL A 1 187 ? -9.210 4.853 14.241 1.00 96.81 187 VAL A C 1
ATOM 1485 O O . VAL A 1 187 ? -9.153 4.383 15.374 1.00 96.81 187 VAL A O 1
ATOM 1488 N N . VAL A 1 188 ? -10.231 5.583 13.804 1.00 96.12 188 VAL A N 1
ATOM 1489 C CA . VAL A 1 188 ? -11.443 5.839 14.586 1.00 96.12 188 VAL A CA 1
ATOM 1490 C C . VAL A 1 188 ? -12.553 4.939 14.063 1.00 96.12 188 VAL A C 1
ATOM 1492 O O . VAL A 1 188 ? -12.873 4.997 12.876 1.00 96.12 188 VAL A O 1
ATOM 1495 N N . PHE A 1 189 ? -13.130 4.125 14.943 1.00 97.06 189 PHE A N 1
ATOM 1496 C CA . PHE A 1 189 ? -14.278 3.271 14.646 1.00 97.06 189 PHE A CA 1
ATOM 1497 C C . PHE A 1 189 ? -15.556 3.972 15.083 1.00 97.06 189 PHE A C 1
ATOM 1499 O O . PHE A 1 189 ? -15.642 4.453 16.210 1.00 97.06 189 PHE A O 1
ATOM 1506 N N . GLN A 1 190 ? -16.538 4.014 14.193 1.00 97.12 190 GLN A N 1
ATOM 1507 C CA . GLN A 1 190 ? -17.874 4.532 14.468 1.00 97.12 190 GLN A CA 1
ATOM 1508 C C . GLN A 1 190 ? -18.891 3.622 13.785 1.00 97.12 190 GLN A C 1
ATOM 1510 O O . GLN A 1 190 ? -18.603 3.067 12.726 1.00 97.12 190 GLN A O 1
ATOM 1515 N N . SER A 1 191 ? -20.084 3.495 14.346 1.00 96.25 191 SER A N 1
ATOM 1516 C CA . SER A 1 191 ? -21.248 3.051 13.583 1.00 96.25 191 SER A CA 1
ATOM 1517 C C . SER A 1 191 ? -21.599 4.081 12.503 1.00 96.25 191 SER A C 1
ATOM 1519 O O . SER A 1 191 ? -21.231 5.261 12.593 1.00 96.25 191 SER A O 1
ATOM 1521 N N . LYS A 1 192 ? -22.365 3.679 11.486 1.00 93.81 192 LYS A N 1
ATOM 1522 C CA . LYS A 1 192 ? -22.861 4.610 10.458 1.00 93.81 192 LYS A CA 1
ATOM 1523 C C . LYS A 1 192 ? -23.710 5.728 11.059 1.00 93.81 192 LYS A C 1
ATOM 1525 O O . LYS A 1 192 ? -23.596 6.876 10.634 1.00 93.81 192 LYS A O 1
ATOM 1530 N N . THR A 1 193 ? -24.503 5.405 12.078 1.00 94.25 193 THR A N 1
ATOM 1531 C CA . THR A 1 193 ? -25.320 6.379 12.810 1.00 94.25 193 THR A CA 1
ATOM 1532 C C . THR A 1 193 ? -24.452 7.387 13.559 1.00 94.25 193 THR A C 1
ATOM 1534 O O . THR A 1 193 ? -24.644 8.589 13.393 1.00 94.25 193 THR A O 1
ATOM 1537 N N . GLU A 1 194 ? -23.452 6.925 14.317 1.00 94.00 194 GLU A N 1
ATOM 1538 C CA . GLU A 1 194 ? -22.516 7.814 15.021 1.00 94.00 194 GLU A CA 1
ATOM 1539 C C . GLU A 1 194 ? -21.744 8.701 14.045 1.00 94.00 194 GLU A C 1
ATOM 1541 O O . GLU A 1 194 ? -21.532 9.877 14.324 1.00 94.00 194 GLU A O 1
ATOM 1546 N N . LYS A 1 195 ? -21.346 8.168 12.883 1.00 91.12 195 LYS A N 1
ATOM 1547 C CA . LYS A 1 195 ? -20.651 8.950 11.857 1.00 91.12 195 LYS A CA 1
ATOM 1548 C C . LYS A 1 195 ? -21.544 10.041 11.268 1.00 91.12 195 LYS A C 1
ATOM 1550 O O . LYS A 1 195 ? -21.073 11.157 11.081 1.00 91.12 195 LYS A O 1
ATOM 1555 N N . ALA A 1 196 ? -22.809 9.732 10.986 1.00 88.56 196 ALA A N 1
ATOM 1556 C CA . ALA A 1 196 ? -23.768 10.694 10.443 1.00 88.56 196 ALA A CA 1
ATOM 1557 C C . ALA A 1 196 ? -24.130 11.806 11.442 1.00 88.56 196 ALA A C 1
ATOM 1559 O O . ALA A 1 196 ? -24.475 12.910 11.033 1.00 88.56 196 ALA A O 1
ATOM 1560 N N . GLN A 1 197 ? -24.048 11.513 12.741 1.00 88.62 197 GLN A N 1
ATOM 1561 C CA . GLN A 1 197 ? -24.320 12.455 13.830 1.00 88.62 197 GLN A CA 1
ATOM 1562 C C . GLN A 1 197 ? -23.061 13.172 14.335 1.00 88.62 197 GLN A C 1
ATOM 1564 O O . GLN A 1 197 ? -23.158 14.040 15.201 1.00 88.62 197 GLN A O 1
ATOM 1569 N N . ALA A 1 198 ? -21.879 12.805 13.835 1.00 81.94 198 ALA A N 1
ATOM 1570 C CA . ALA A 1 198 ? -20.626 13.388 14.282 1.00 81.94 198 ALA A CA 1
ATOM 1571 C C . ALA A 1 198 ? -20.527 14.851 13.833 1.00 81.94 198 ALA A C 1
ATOM 1573 O O . ALA A 1 198 ? -20.417 15.148 12.646 1.00 81.94 198 ALA A O 1
ATOM 1574 N N . GLU A 1 199 ? -20.511 15.765 14.798 1.00 73.31 199 GLU A N 1
ATOM 1575 C CA . GLU A 1 199 ? -20.151 17.161 14.569 1.00 73.31 199 GLU A CA 1
ATOM 1576 C C . GLU A 1 199 ? -18.622 17.303 14.574 1.00 73.31 199 GLU A C 1
ATOM 1578 O O . GLU A 1 199 ? -17.949 16.802 15.481 1.00 73.31 199 GLU A O 1
ATOM 1583 N N . GLU A 1 200 ? -18.050 18.006 13.590 1.00 63.03 200 GLU A N 1
ATOM 1584 C CA . GLU A 1 200 ? -16.635 18.395 13.636 1.00 63.03 200 GLU A CA 1
ATOM 1585 C C . GLU A 1 200 ? -16.415 19.416 14.759 1.00 63.03 200 GLU A C 1
ATOM 1587 O O . GLU A 1 200 ? -16.530 20.629 14.575 1.00 63.03 200 GLU A O 1
ATOM 1592 N N . LYS A 1 201 ? -16.080 18.930 15.955 1.00 61.06 201 LYS A N 1
ATOM 1593 C CA . LYS A 1 201 ? -15.608 19.787 17.041 1.00 61.06 201 LYS A CA 1
ATOM 1594 C C . LYS A 1 201 ? -14.127 20.085 16.834 1.00 61.06 201 LYS A C 1
ATOM 1596 O O . LYS A 1 201 ? -13.306 19.174 16.741 1.00 61.06 201 LYS A O 1
ATOM 1601 N N . LYS A 1 202 ? -13.769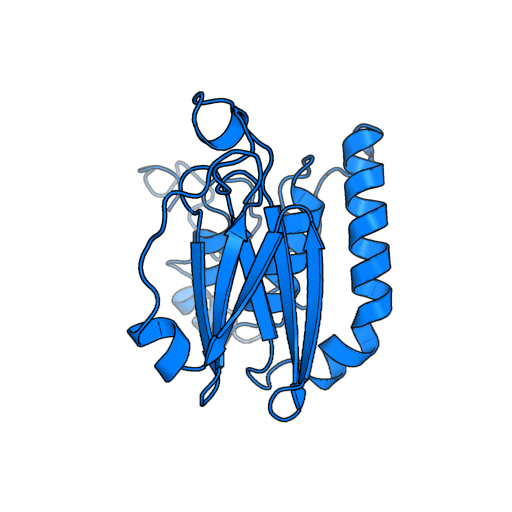 21.373 16.796 1.00 56.84 202 LYS A N 1
ATOM 1602 C CA . LYS A 1 202 ? -12.376 21.806 16.970 1.00 56.84 202 LYS A CA 1
ATOM 1603 C C . LYS A 1 202 ? -11.998 21.587 18.432 1.00 56.84 202 LYS A C 1
ATOM 1605 O O . LYS A 1 202 ? -12.280 22.434 19.274 1.00 56.84 202 LYS A O 1
ATOM 1610 N N . LEU A 1 203 ? -11.425 20.427 18.718 1.00 57.56 203 LEU A N 1
ATOM 1611 C CA . LEU A 1 203 ? -10.873 20.101 20.028 1.00 57.56 203 LEU A CA 1
ATOM 1612 C C . LEU A 1 203 ? -9.516 20.807 20.181 1.00 57.56 203 LEU A C 1
ATOM 1614 O O . LEU A 1 203 ? -8.748 20.878 19.216 1.00 57.56 203 LEU A O 1
ATOM 1618 N N . GLY A 1 204 ? -9.270 21.393 21.356 1.00 54.03 204 GLY A N 1
ATOM 1619 C CA . GLY A 1 204 ? -7.986 22.013 21.705 1.00 54.03 204 GLY A CA 1
ATOM 1620 C C . GLY A 1 204 ? -6.905 20.967 21.999 1.00 54.03 204 GLY A C 1
ATOM 1621 O O . GLY A 1 204 ? -7.123 19.777 21.784 1.00 54.03 204 GLY A O 1
ATOM 1622 N N . GLU A 1 205 ? -5.749 21.395 22.515 1.00 48.59 205 GLU A N 1
ATOM 1623 C CA . GLU A 1 205 ? -4.644 20.481 22.876 1.00 48.59 205 GLU A CA 1
ATOM 1624 C C . GLU A 1 205 ? -5.053 19.387 23.884 1.00 48.59 205 GLU A C 1
ATOM 1626 O O . GLU A 1 205 ? -4.474 18.302 23.862 1.00 48.59 205 GLU A O 1
ATOM 1631 N N . ASP A 1 206 ? -6.094 19.632 24.687 1.00 52.06 206 ASP A N 1
ATOM 1632 C CA . ASP A 1 206 ? -6.548 18.731 25.757 1.00 52.06 206 ASP A CA 1
ATOM 1633 C C . ASP A 1 206 ? -7.678 17.762 25.349 1.00 52.06 206 ASP A C 1
ATOM 1635 O O . ASP A 1 206 ? -8.087 16.925 26.158 1.00 52.06 206 ASP A O 1
ATOM 1639 N N . GLY A 1 207 ? -8.137 17.826 24.091 1.00 44.78 207 GLY A N 1
ATOM 1640 C CA . GLY A 1 207 ? -9.181 16.943 23.552 1.00 44.78 207 GLY A CA 1
ATOM 1641 C C . GLY A 1 207 ? -10.618 17.301 23.915 1.00 44.78 207 GLY A C 1
ATOM 1642 O O . GLY A 1 207 ? -10.873 18.187 24.758 1.00 44.78 207 GLY A O 1
#